Protein AF-A0A932FNZ2-F1 (afdb_monomer_lite)

Sequence (195 aa):
MSLVGLFKAFDAVMALREGAKRFSALSTPPEQTLQTDPAAVQEPAGQLETRLTNVVIAALKEAFDRDHARLELERAQLDEERRRAEATLGLELRRQAADRELARLRLLAGVSMAGWIFSVVMFAAGLASGSTPARAALAAGWMLLLGALGAAFTAQRRVGASMPDSARDLDTGPAGMALWLLITGLAATAVSLLL

Structure (mmCIF, N/CA/C/O backbone):
data_AF-A0A932FNZ2-F1
#
_entry.id   AF-A0A932FNZ2-F1
#
loop_
_atom_site.group_PDB
_atom_site.id
_atom_site.type_symbol
_atom_site.label_atom_id
_atom_site.label_alt_id
_atom_site.label_comp_id
_atom_site.label_asym_id
_atom_site.label_entity_id
_atom_site.label_seq_id
_atom_site.pdbx_PDB_ins_code
_atom_site.Cartn_x
_atom_site.Cartn_y
_atom_site.Cartn_z
_atom_site.occupancy
_atom_site.B_iso_or_equiv
_atom_site.auth_seq_id
_atom_site.auth_comp_id
_atom_site.auth_asym_id
_atom_site.auth_atom_id
_atom_site.pdbx_PDB_model_num
ATOM 1 N N . MET A 1 1 ? -2.828 -2.023 38.273 1.00 47.00 1 MET A N 1
ATOM 2 C CA . MET A 1 1 ? -3.854 -1.964 39.342 1.00 47.00 1 MET A CA 1
ATOM 3 C C . MET A 1 1 ? -3.122 -1.909 40.675 1.00 47.00 1 MET A C 1
ATOM 5 O O . MET A 1 1 ? -2.255 -2.746 40.888 1.00 47.00 1 MET A O 1
ATOM 9 N N . SER A 1 2 ? -3.324 -0.869 41.493 1.00 52.56 2 SER A N 1
ATOM 10 C CA . SER A 1 2 ? -2.454 -0.617 42.652 1.00 52.56 2 SER A CA 1
ATOM 11 C C . SER A 1 2 ? -2.801 -1.531 43.835 1.00 52.56 2 SER A C 1
ATOM 13 O O . SER A 1 2 ? -3.959 -1.647 44.230 1.00 52.56 2 SER A O 1
ATOM 15 N N . LEU A 1 3 ? -1.778 -2.156 44.428 1.00 61.66 3 LEU A N 1
ATOM 16 C CA . LEU A 1 3 ? -1.862 -2.981 45.648 1.00 61.66 3 LEU A CA 1
ATOM 17 C C . LEU A 1 3 ? -2.535 -2.247 46.822 1.00 61.66 3 LEU A C 1
ATOM 19 O O . LEU A 1 3 ? -3.178 -2.859 47.668 1.00 61.66 3 LEU A O 1
ATOM 23 N N . VAL A 1 4 ? -2.448 -0.918 46.824 1.00 68.75 4 VAL A N 1
ATOM 24 C CA . VAL A 1 4 ? -3.076 -0.031 47.810 1.00 68.75 4 VAL A CA 1
ATOM 25 C C . VAL A 1 4 ? -4.610 -0.078 47.735 1.00 68.75 4 VAL A C 1
ATOM 27 O O . VAL A 1 4 ? -5.275 0.005 48.766 1.00 68.75 4 VAL A O 1
ATOM 30 N N . GLY A 1 5 ? -5.189 -0.248 46.540 1.00 64.12 5 GLY A N 1
ATOM 31 C CA . GLY A 1 5 ? -6.640 -0.405 46.374 1.00 64.12 5 GLY A CA 1
ATOM 32 C C . GLY A 1 5 ? -7.156 -1.744 46.906 1.00 64.12 5 GLY A C 1
ATOM 33 O O . GLY A 1 5 ? -8.235 -1.802 47.489 1.00 64.12 5 GLY A O 1
ATOM 34 N N . LEU A 1 6 ? -6.348 -2.800 46.774 1.00 70.75 6 LEU A N 1
ATOM 35 C CA . LEU A 1 6 ? -6.676 -4.138 47.269 1.00 70.75 6 LEU A CA 1
ATOM 36 C C . LEU A 1 6 ? -6.674 -4.190 48.808 1.00 70.75 6 LEU A C 1
ATOM 38 O O . LEU A 1 6 ? -7.574 -4.776 49.403 1.00 70.75 6 LEU A O 1
ATOM 42 N N . PHE A 1 7 ? -5.715 -3.516 49.452 1.00 76.12 7 PHE A N 1
ATOM 43 C CA . PHE A 1 7 ? -5.644 -3.422 50.916 1.00 76.12 7 PHE A CA 1
ATOM 44 C C . PHE A 1 7 ? -6.828 -2.660 51.520 1.00 76.12 7 PHE A C 1
ATOM 46 O O . PHE A 1 7 ? -7.412 -3.114 52.498 1.00 76.12 7 PHE A O 1
ATOM 53 N N . LYS A 1 8 ? -7.252 -1.550 50.903 1.00 71.00 8 LYS A N 1
ATOM 54 C CA . LYS A 1 8 ? -8.434 -0.803 51.366 1.00 71.00 8 LYS A CA 1
ATOM 55 C C . LYS A 1 8 ? -9.731 -1.597 51.223 1.00 71.00 8 LYS A C 1
ATOM 57 O O . LYS A 1 8 ? -10.600 -1.501 52.086 1.00 71.00 8 LYS A O 1
ATOM 62 N N . ALA A 1 9 ? -9.858 -2.385 50.155 1.00 71.56 9 ALA A N 1
ATOM 63 C CA . ALA A 1 9 ? -10.992 -3.287 49.988 1.00 71.56 9 ALA A CA 1
ATOM 64 C C . ALA A 1 9 ? -10.991 -4.391 51.061 1.00 71.56 9 ALA A C 1
ATOM 66 O O . ALA A 1 9 ? -12.040 -4.704 51.618 1.00 71.56 9 ALA A O 1
ATOM 67 N N . PHE A 1 10 ? -9.817 -4.930 51.406 1.00 76.62 10 PHE A N 1
ATOM 68 C CA . PHE A 1 10 ? -9.675 -5.943 52.452 1.00 76.62 10 PHE A CA 1
ATOM 69 C C . PHE A 1 10 ? -10.013 -5.404 53.853 1.00 76.62 10 PHE A C 1
ATOM 71 O O . PHE A 1 10 ? -10.764 -6.049 54.586 1.00 76.62 10 PHE A O 1
ATOM 78 N N . ASP A 1 11 ? -9.548 -4.199 54.198 1.00 76.88 11 ASP A N 1
ATOM 79 C CA . ASP A 1 11 ? -9.879 -3.553 55.477 1.00 76.88 11 ASP A CA 1
ATOM 80 C C . ASP A 1 11 ? -11.376 -3.246 55.601 1.00 76.88 11 ASP A C 1
ATOM 82 O O . ASP A 1 11 ? -11.969 -3.470 56.657 1.00 76.88 11 ASP A O 1
ATOM 86 N N . ALA A 1 12 ? -12.025 -2.804 54.518 1.00 75.62 12 ALA A N 1
ATOM 87 C CA . ALA A 1 12 ? -13.468 -2.565 54.510 1.00 75.62 12 ALA A CA 1
ATOM 88 C C . ALA A 1 12 ? -14.268 -3.860 54.752 1.00 75.62 12 ALA A C 1
ATOM 90 O O . ALA A 1 12 ? -15.252 -3.861 55.496 1.00 75.62 12 ALA A O 1
ATOM 91 N N . VAL A 1 13 ? -13.815 -4.978 54.178 1.00 73.56 13 VAL A N 1
ATOM 92 C CA . VAL A 1 13 ? -14.427 -6.301 54.376 1.00 73.56 13 VAL A CA 1
ATOM 93 C C . VAL A 1 13 ? -14.203 -6.813 55.805 1.00 73.56 13 VAL A C 1
ATOM 95 O O . VAL A 1 13 ? -15.119 -7.377 56.410 1.00 73.56 13 VAL A O 1
ATOM 98 N N . MET A 1 14 ? -13.023 -6.586 56.387 1.00 80.44 14 MET A N 1
ATOM 99 C CA . MET A 1 14 ? -12.728 -7.002 57.764 1.00 80.44 14 MET A CA 1
ATOM 100 C C . MET A 1 14 ? -13.469 -6.157 58.808 1.00 80.44 14 MET A C 1
ATOM 102 O O . MET A 1 14 ? -14.003 -6.723 59.764 1.00 80.44 14 MET A O 1
ATOM 106 N N . ALA A 1 15 ? -13.612 -4.848 58.587 1.00 74.81 15 ALA A N 1
ATOM 107 C CA . ALA A 1 15 ? -14.414 -3.972 59.443 1.00 74.81 15 ALA A CA 1
ATOM 108 C C . ALA A 1 15 ? -15.905 -4.361 59.432 1.00 74.81 15 ALA A C 1
ATOM 110 O O . ALA A 1 15 ? -16.560 -4.377 60.477 1.00 74.81 15 ALA A O 1
ATOM 111 N N . LEU A 1 16 ? -16.432 -4.760 58.268 1.00 71.00 16 LEU A N 1
ATOM 112 C CA . LEU A 1 16 ? -17.802 -5.260 58.137 1.00 71.00 16 LEU A CA 1
ATOM 113 C C . LEU A 1 16 ? -17.996 -6.589 58.890 1.00 71.00 16 LEU A C 1
ATOM 115 O O . LEU A 1 16 ? -19.003 -6.784 59.575 1.00 71.00 16 LEU A O 1
ATOM 119 N N . ARG A 1 17 ? -17.001 -7.484 58.830 1.00 78.62 17 ARG A N 1
ATOM 120 C CA . ARG A 1 17 ? -16.997 -8.764 59.557 1.00 78.62 17 ARG A CA 1
ATOM 121 C C . ARG A 1 17 ? -16.934 -8.579 61.075 1.00 78.62 17 ARG A C 1
ATOM 123 O O . ARG A 1 17 ? -17.599 -9.315 61.806 1.00 78.62 17 ARG A O 1
ATOM 130 N N . GLU A 1 18 ? -16.151 -7.621 61.566 1.00 71.12 18 GLU A N 1
ATOM 131 C CA . GLU A 1 18 ? -16.098 -7.299 62.997 1.00 71.12 18 GLU A CA 1
ATOM 132 C C . GLU A 1 18 ? -17.384 -6.633 63.493 1.00 71.12 18 GLU A C 1
ATOM 134 O O . GLU A 1 18 ? -17.856 -6.970 64.582 1.00 71.12 18 GLU A O 1
ATOM 139 N N . GLY A 1 19 ? -18.005 -5.772 62.680 1.00 69.38 19 GLY A N 1
ATOM 140 C CA . GLY A 1 19 ? -19.330 -5.213 62.966 1.00 69.38 19 GLY A CA 1
ATOM 141 C C . GLY A 1 19 ? -20.404 -6.296 63.103 1.00 69.38 19 GLY A C 1
ATOM 142 O O . GLY A 1 19 ? -21.166 -6.293 64.071 1.00 69.38 19 GLY A O 1
ATOM 143 N N . ALA A 1 20 ? -20.397 -7.281 62.199 1.00 68.75 20 ALA A N 1
ATOM 144 C CA . ALA A 1 20 ? -21.319 -8.417 62.240 1.00 68.75 20 ALA A CA 1
ATOM 145 C C . ALA A 1 20 ? -21.125 -9.293 63.494 1.00 68.75 20 ALA A C 1
ATOM 147 O O . ALA A 1 20 ? -22.097 -9.685 64.141 1.00 68.75 20 ALA A O 1
ATOM 148 N N . LYS A 1 21 ? -19.872 -9.553 63.899 1.00 65.19 21 LYS A N 1
ATOM 149 C CA . LYS A 1 21 ? -19.577 -10.312 65.128 1.00 65.19 21 LYS A CA 1
ATOM 150 C C . LYS A 1 21 ? -19.989 -9.572 66.402 1.00 65.19 21 LYS A C 1
ATOM 152 O O . LYS A 1 21 ? -20.476 -10.207 67.334 1.00 65.19 21 LYS A O 1
ATOM 157 N N . ARG A 1 22 ? -19.824 -8.245 66.456 1.00 59.22 22 ARG A N 1
ATOM 158 C CA . ARG A 1 22 ? -20.246 -7.432 67.615 1.00 59.22 22 ARG A CA 1
ATOM 159 C C . ARG A 1 22 ? -21.764 -7.403 67.782 1.00 59.22 22 ARG A C 1
ATOM 161 O O . ARG A 1 22 ? -22.244 -7.424 68.910 1.00 59.22 22 ARG A O 1
ATOM 168 N N . PHE A 1 23 ? -22.508 -7.424 66.678 1.00 56.56 23 PHE A N 1
ATOM 169 C CA . PHE A 1 23 ? -23.969 -7.518 66.707 1.00 56.56 23 PHE A CA 1
ATOM 170 C C . PHE A 1 23 ? -24.458 -8.873 67.244 1.00 56.56 23 PHE A C 1
ATOM 172 O O . PHE A 1 23 ? -25.380 -8.925 68.055 1.00 56.56 23 PHE A O 1
ATOM 179 N N . SER A 1 24 ? -23.783 -9.962 66.866 1.00 58.78 24 SER A N 1
ATOM 180 C CA . SER A 1 24 ? -24.047 -11.300 67.412 1.00 58.78 24 SER A CA 1
ATOM 181 C C . SER A 1 24 ? -23.720 -11.394 68.912 1.00 58.78 24 SER A C 1
ATOM 183 O O . SER A 1 24 ? -24.483 -11.986 69.669 1.00 58.78 24 SER A O 1
ATOM 185 N N . ALA A 1 25 ? -22.651 -10.737 69.375 1.00 51.75 25 ALA A N 1
ATOM 186 C CA . ALA A 1 25 ? -22.276 -10.726 70.793 1.00 51.75 25 ALA A CA 1
ATOM 187 C C . ALA A 1 25 ? -23.277 -9.964 71.689 1.00 51.75 25 ALA A C 1
ATOM 189 O O . ALA A 1 25 ? -23.489 -10.352 72.836 1.00 51.75 25 ALA A O 1
ATOM 190 N N . LEU A 1 26 ? -23.942 -8.930 71.158 1.00 51.47 26 LEU A N 1
ATOM 191 C CA . LEU A 1 26 ? -24.995 -8.171 71.852 1.00 51.47 26 LEU A CA 1
ATOM 192 C C . LEU A 1 26 ? -26.312 -8.948 72.034 1.00 51.47 26 LEU A C 1
ATOM 194 O O . LEU A 1 26 ? -27.202 -8.472 72.732 1.00 51.47 26 LEU A O 1
ATOM 198 N N . SER A 1 27 ? -26.439 -10.135 71.432 1.00 51.97 27 SER A N 1
ATOM 199 C CA . SER A 1 27 ? -27.638 -10.982 71.515 1.00 51.97 27 SER A CA 1
ATOM 200 C C . SER A 1 27 ? -27.591 -11.999 72.668 1.00 51.97 27 SER A C 1
ATOM 202 O O . SER A 1 27 ? -28.497 -12.817 72.800 1.00 51.97 27 SER A O 1
ATOM 204 N N . THR A 1 28 ? -26.560 -11.951 73.521 1.00 50.03 28 THR A N 1
ATOM 205 C CA . THR A 1 28 ? -26.488 -12.764 74.748 1.00 50.03 28 THR A CA 1
ATOM 206 C C . THR A 1 28 ? -27.098 -11.961 75.907 1.00 50.03 28 THR A C 1
ATOM 208 O O . THR A 1 28 ? -26.541 -10.915 76.247 1.00 50.03 28 THR A O 1
ATOM 211 N N . PRO A 1 29 ? -28.230 -12.374 76.513 1.00 51.03 29 PRO A N 1
ATOM 212 C CA . PRO A 1 29 ? -28.845 -11.618 77.602 1.00 51.03 29 PRO A CA 1
ATOM 213 C C . PRO A 1 29 ? -27.977 -11.691 78.872 1.00 51.03 29 PRO A C 1
ATOM 215 O O . PRO A 1 29 ? -27.402 -12.748 79.140 1.00 51.03 29 PRO A O 1
ATOM 218 N N . PRO A 1 30 ? -27.898 -10.629 79.695 1.00 45.22 30 PRO A N 1
ATOM 219 C CA . PRO A 1 30 ? -27.396 -10.763 81.055 1.00 45.22 30 PRO A CA 1
ATOM 220 C C . PRO A 1 30 ? -28.397 -11.595 81.868 1.00 45.22 30 PRO A C 1
ATOM 222 O O . PRO A 1 30 ? -29.589 -11.290 81.879 1.00 45.22 30 PRO A O 1
ATOM 225 N N . GLU A 1 31 ? -27.923 -12.642 82.547 1.00 44.34 31 GLU A N 1
ATOM 226 C CA . GLU A 1 31 ? -28.711 -13.364 83.549 1.00 44.34 31 GLU A CA 1
ATOM 227 C C . GLU A 1 31 ? -29.207 -12.376 84.617 1.00 44.34 31 GLU A C 1
ATOM 229 O O . GLU A 1 31 ? -28.456 -11.928 85.483 1.00 44.34 31 GLU A O 1
ATOM 234 N N . GLN A 1 32 ? -30.494 -12.043 84.560 1.00 41.06 32 GLN A N 1
ATOM 235 C CA . GLN A 1 32 ? -31.250 -11.586 85.715 1.00 41.06 32 GLN A CA 1
ATOM 236 C C . GLN A 1 32 ? -32.218 -12.702 86.089 1.00 41.06 32 GLN A C 1
ATOM 238 O O . GLN A 1 32 ? -33.133 -13.053 85.349 1.00 41.06 32 GLN A O 1
ATOM 243 N N . THR A 1 33 ? -31.959 -13.276 87.256 1.00 46.69 33 THR A N 1
ATOM 244 C CA . THR A 1 33 ? -32.811 -14.207 87.988 1.00 46.69 33 THR A CA 1
ATOM 245 C C . THR A 1 33 ? -34.261 -13.723 88.040 1.00 46.69 33 THR A C 1
ATOM 247 O O . THR A 1 33 ? -34.537 -12.764 88.754 1.00 46.69 33 THR A O 1
ATOM 250 N N . LEU A 1 34 ? -35.187 -14.415 87.371 1.00 37.91 34 LEU A N 1
ATOM 251 C CA . LEU A 1 34 ? -36.543 -14.651 87.879 1.00 37.91 34 LEU A CA 1
ATOM 252 C C . LEU A 1 34 ? -37.213 -15.793 87.095 1.00 37.91 34 LEU A C 1
ATOM 254 O O . LEU A 1 34 ? -37.284 -15.781 85.871 1.00 37.91 34 LEU A O 1
ATOM 258 N N . GLN A 1 35 ? -37.672 -16.800 87.838 1.00 50.94 35 GLN A N 1
ATOM 259 C CA . GLN A 1 35 ? -38.432 -17.961 87.373 1.00 50.94 35 GLN A CA 1
ATOM 260 C C . GLN A 1 35 ? -39.662 -17.558 86.551 1.00 50.94 35 GLN A C 1
ATOM 262 O O . GLN A 1 35 ? -40.557 -16.920 87.102 1.00 50.94 35 GLN A O 1
ATOM 267 N N . THR A 1 36 ? -39.779 -18.023 85.300 1.00 38.38 36 THR A N 1
ATOM 268 C CA . THR A 1 36 ? -41.051 -18.508 84.720 1.00 38.38 36 THR A CA 1
ATOM 269 C C . THR A 1 36 ? -40.822 -19.308 83.422 1.00 38.38 36 THR A C 1
ATOM 271 O O . THR A 1 36 ? -40.197 -18.820 82.492 1.00 38.38 36 THR A O 1
ATOM 274 N N . ASP A 1 37 ? -41.331 -20.544 83.425 1.00 37.88 37 ASP A N 1
ATOM 275 C CA . ASP A 1 37 ? -41.767 -21.436 82.327 1.00 37.88 37 ASP A CA 1
ATOM 276 C C . ASP A 1 37 ? -40.907 -21.664 81.043 1.00 37.88 37 ASP A C 1
ATOM 278 O O . ASP A 1 37 ? -40.748 -20.759 80.221 1.00 37.88 37 ASP A O 1
ATOM 282 N N . PRO A 1 38 ? -40.426 -22.902 80.762 1.00 42.31 38 PRO A N 1
ATOM 283 C CA . PRO A 1 38 ? -39.576 -23.210 79.611 1.00 42.31 38 PRO A CA 1
ATOM 284 C C . PRO A 1 38 ? -40.365 -23.835 78.444 1.00 42.31 38 PRO A C 1
ATOM 286 O O . PRO A 1 38 ? -40.179 -25.010 78.133 1.00 42.31 38 PRO A O 1
ATOM 289 N N . ALA A 1 39 ? -41.246 -23.082 77.774 1.00 41.91 39 ALA A N 1
ATOM 290 C CA . ALA A 1 39 ? -41.943 -23.630 76.595 1.00 41.91 39 ALA A CA 1
ATOM 291 C C . ALA A 1 39 ? -42.231 -22.669 75.426 1.00 41.91 39 ALA A C 1
ATOM 293 O O . ALA A 1 39 ? -42.719 -23.131 74.402 1.00 41.91 39 ALA A O 1
ATOM 294 N N . ALA A 1 40 ? -41.916 -21.369 75.503 1.00 46.97 40 ALA A N 1
ATOM 295 C CA . ALA A 1 40 ? -42.402 -20.417 74.485 1.00 46.97 40 ALA A CA 1
ATOM 296 C C . ALA A 1 40 ? -41.354 -19.490 73.834 1.00 46.97 40 ALA A C 1
ATOM 298 O O . ALA A 1 40 ? -41.726 -18.631 73.041 1.00 46.97 40 ALA A O 1
ATOM 299 N N . VAL A 1 41 ? -40.054 -19.620 74.125 1.00 48.78 41 VAL A N 1
ATOM 300 C CA . VAL A 1 41 ? -39.080 -18.548 73.793 1.00 48.78 41 VAL A CA 1
ATOM 301 C C . VAL A 1 41 ? -38.139 -18.872 72.617 1.00 48.78 41 VAL A C 1
ATOM 303 O O . VAL A 1 41 ? -37.357 -18.021 72.208 1.00 48.78 41 VAL A O 1
ATOM 306 N N . GLN A 1 42 ? -38.216 -20.055 71.997 1.00 49.16 42 GLN A N 1
ATOM 307 C CA . GLN A 1 42 ? -37.275 -20.425 70.919 1.00 49.16 42 GLN A CA 1
ATOM 308 C C . GLN A 1 42 ? -37.701 -20.030 69.490 1.00 49.16 42 GLN A C 1
ATOM 310 O O . GLN A 1 42 ? -36.861 -20.037 68.595 1.00 49.16 42 GLN A O 1
ATOM 315 N N . GLU A 1 43 ? -38.951 -19.625 69.247 1.00 52.59 43 GLU A N 1
ATOM 316 C CA . GLU A 1 43 ? -39.427 -19.315 67.884 1.00 52.59 43 GLU A CA 1
ATOM 317 C C . GLU A 1 43 ? -39.154 -17.897 67.319 1.00 52.59 43 GLU A C 1
ATOM 319 O O . GLU A 1 43 ? -39.017 -17.782 66.097 1.00 52.59 43 GLU A O 1
ATOM 324 N N . PRO A 1 44 ? -39.021 -16.798 68.095 1.00 55.88 44 PRO A N 1
ATOM 325 C CA . PRO A 1 44 ? -38.928 -15.463 67.491 1.00 55.88 44 PRO A CA 1
ATOM 326 C C . PRO A 1 44 ? -37.544 -15.147 66.894 1.00 55.88 44 PRO A C 1
ATOM 328 O O . PRO A 1 44 ? -37.454 -14.372 65.942 1.00 55.88 44 PRO A O 1
ATOM 331 N N . ALA A 1 45 ? -36.467 -15.760 67.402 1.00 57.75 45 ALA A N 1
ATOM 332 C CA . ALA A 1 45 ? -35.097 -15.477 66.959 1.00 57.75 45 ALA A CA 1
ATOM 333 C C . ALA A 1 45 ? -34.786 -16.068 65.569 1.00 57.75 45 ALA A C 1
ATOM 335 O O . ALA A 1 45 ? -34.321 -15.348 64.685 1.00 57.75 45 ALA A O 1
ATOM 336 N N . GLY A 1 46 ? -35.140 -17.337 65.326 1.00 61.31 46 GLY A N 1
ATOM 337 C CA . GLY A 1 46 ? -34.924 -17.985 64.024 1.00 61.31 46 GLY A CA 1
ATOM 338 C C . GLY A 1 46 ? -35.790 -17.395 62.904 1.00 61.31 46 GLY A C 1
ATOM 339 O O . GLY A 1 46 ? -35.376 -17.331 61.743 1.00 61.31 46 GLY A O 1
ATOM 340 N N . GLN A 1 47 ? -36.980 -16.884 63.237 1.00 68.19 47 GLN A N 1
ATOM 341 C CA . GLN A 1 47 ? -37.861 -16.231 62.267 1.00 68.19 47 GLN A CA 1
ATOM 342 C C . GLN A 1 47 ? -37.347 -14.838 61.861 1.00 68.19 47 GLN A C 1
ATOM 344 O O . GLN A 1 47 ? -37.472 -14.451 60.695 1.00 68.19 47 GLN A O 1
ATOM 349 N N . LEU A 1 48 ? -36.737 -14.100 62.795 1.00 67.94 48 LEU A N 1
ATOM 350 C CA . LEU A 1 48 ? -36.067 -12.824 62.524 1.00 67.94 48 LEU A CA 1
ATOM 351 C C . LEU A 1 48 ? -34.802 -13.015 61.683 1.00 67.94 48 LEU A C 1
ATOM 353 O O . LEU A 1 48 ? -34.624 -12.285 60.707 1.00 67.94 48 LEU A O 1
ATOM 357 N N . GLU A 1 49 ? -33.980 -14.022 61.990 1.00 72.88 49 GLU A N 1
ATOM 358 C CA . GLU A 1 49 ? -32.820 -14.386 61.165 1.00 72.88 49 GLU A CA 1
ATOM 359 C C . GLU A 1 49 ? -33.239 -14.747 59.740 1.00 72.88 49 GLU A C 1
ATOM 361 O O . GLU A 1 49 ? -32.701 -14.191 58.790 1.00 72.88 49 GLU A O 1
ATOM 366 N N . THR A 1 50 ? -34.277 -15.567 59.567 1.00 75.75 50 THR A N 1
ATOM 367 C CA . THR A 1 50 ? -34.765 -15.952 58.231 1.00 75.75 50 THR A CA 1
ATOM 368 C C . THR A 1 50 ? -35.261 -14.743 57.424 1.00 75.75 50 THR A C 1
ATOM 370 O O . THR A 1 50 ? -35.016 -14.639 56.219 1.00 75.75 50 THR A O 1
ATOM 373 N N . ARG A 1 51 ? -35.935 -13.782 58.074 1.00 71.19 51 ARG A N 1
ATOM 374 C CA . ARG A 1 51 ? -36.386 -12.538 57.425 1.00 71.19 51 ARG A CA 1
ATOM 375 C C . ARG A 1 51 ? -35.217 -11.618 57.077 1.00 71.19 51 ARG A C 1
ATOM 377 O O . ARG A 1 51 ? -35.205 -11.069 55.977 1.00 71.19 51 ARG A O 1
ATOM 384 N N . LEU A 1 52 ? -34.230 -11.484 57.962 1.00 77.44 52 LEU A N 1
ATOM 385 C CA . LEU A 1 52 ? -33.009 -10.717 57.701 1.00 77.44 52 LEU A CA 1
ATOM 386 C C . LEU A 1 52 ? -32.195 -11.332 56.564 1.00 77.44 52 LEU A C 1
ATOM 388 O O . LEU A 1 52 ? -31.778 -10.610 55.663 1.00 77.44 52 LEU A O 1
ATOM 392 N N . THR A 1 53 ? -32.034 -12.653 56.540 1.00 84.06 53 THR A N 1
ATOM 393 C CA . THR A 1 53 ? -31.361 -13.364 55.450 1.00 84.06 53 THR A CA 1
ATOM 394 C C . THR A 1 53 ? -32.082 -13.147 54.123 1.00 84.06 53 THR A C 1
ATOM 396 O O . THR A 1 53 ? -31.430 -12.833 53.133 1.00 84.06 53 THR A O 1
ATOM 399 N N . ASN A 1 54 ? -33.416 -13.205 54.092 1.00 80.88 54 ASN A N 1
ATOM 400 C CA . ASN A 1 54 ? -34.178 -12.928 52.870 1.00 80.88 54 ASN A CA 1
ATOM 401 C C . ASN A 1 54 ? -34.046 -11.475 52.396 1.00 80.88 54 ASN A C 1
ATOM 403 O O . ASN A 1 54 ? -33.916 -11.245 51.196 1.00 80.88 54 ASN A O 1
ATOM 407 N N . VAL A 1 55 ? -34.032 -10.498 53.307 1.00 83.38 55 VAL A N 1
ATOM 408 C CA . VAL A 1 55 ? -33.812 -9.084 52.952 1.00 83.38 55 VAL A CA 1
ATOM 409 C C . VAL A 1 55 ? -32.387 -8.858 52.455 1.00 83.38 55 VAL A C 1
ATOM 411 O O . VAL A 1 55 ? -32.200 -8.161 51.464 1.00 83.38 55 VAL A O 1
ATOM 414 N N . VAL A 1 56 ? -31.386 -9.472 53.088 1.00 86.06 56 VAL A N 1
ATOM 415 C CA . VAL A 1 56 ? -29.988 -9.388 52.645 1.00 86.06 56 VAL A CA 1
ATOM 416 C C . VAL A 1 56 ? -29.821 -10.032 51.272 1.00 86.06 56 VAL A C 1
ATOM 418 O O . VAL A 1 56 ? -29.194 -9.431 50.409 1.00 86.06 56 VAL A O 1
ATOM 421 N N . ILE A 1 57 ? -30.415 -11.202 51.028 1.00 85.69 57 ILE A N 1
ATOM 422 C CA . ILE A 1 57 ? -30.386 -11.860 49.714 1.00 85.69 57 ILE A CA 1
ATOM 423 C C . ILE A 1 57 ? -31.101 -11.003 48.667 1.00 85.69 57 ILE A C 1
ATOM 425 O O . ILE A 1 57 ? -30.579 -10.839 47.568 1.00 85.69 57 ILE A O 1
ATOM 429 N N . ALA A 1 58 ? -32.256 -10.421 48.999 1.00 87.81 58 ALA A N 1
ATOM 430 C CA . ALA A 1 58 ? -32.977 -9.528 48.097 1.00 87.81 58 ALA A CA 1
ATOM 431 C C . ALA A 1 58 ? -32.162 -8.264 47.774 1.00 87.81 58 ALA A C 1
ATOM 433 O O . ALA A 1 58 ? -32.053 -7.890 46.612 1.00 87.81 58 ALA A O 1
ATOM 434 N N . ALA A 1 59 ? -31.531 -7.649 48.776 1.00 85.44 59 ALA A N 1
ATOM 435 C CA . ALA A 1 59 ? -30.690 -6.469 48.599 1.00 85.44 59 ALA A CA 1
ATOM 436 C C . ALA A 1 59 ? -29.400 -6.779 47.824 1.00 85.44 59 ALA A C 1
ATOM 438 O O . ALA A 1 59 ? -28.965 -5.973 47.005 1.00 85.44 59 ALA A O 1
ATOM 439 N N . LEU A 1 60 ? -28.795 -7.948 48.049 1.00 86.69 60 LEU A N 1
ATOM 440 C CA . LEU A 1 60 ? -27.611 -8.393 47.319 1.00 86.69 60 LEU A CA 1
ATOM 441 C C . LEU A 1 60 ? -27.958 -8.696 45.861 1.00 86.69 60 LEU A C 1
ATOM 443 O O . LEU A 1 60 ? -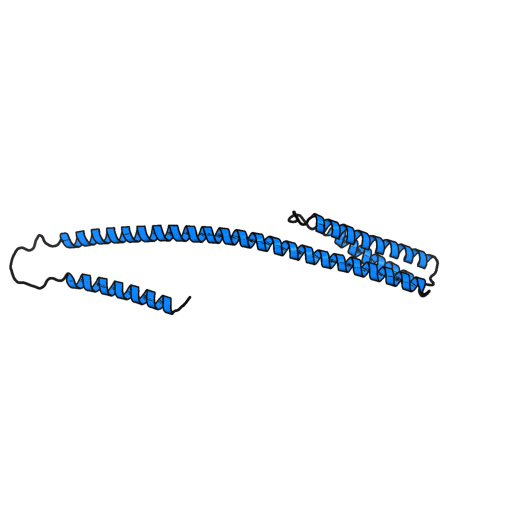27.210 -8.317 44.968 1.00 86.69 60 LEU A O 1
ATOM 447 N N . LYS A 1 61 ? -29.104 -9.341 45.623 1.00 89.12 61 LYS A N 1
ATOM 448 C CA . LYS A 1 61 ? -29.613 -9.604 44.279 1.00 89.12 61 LYS A CA 1
ATOM 449 C C . LYS A 1 61 ? -29.879 -8.300 43.532 1.00 89.12 61 LYS A C 1
ATOM 451 O O . LYS A 1 61 ? -29.382 -8.146 42.429 1.00 89.12 61 LYS A O 1
ATOM 456 N N . GLU A 1 62 ? -30.553 -7.343 44.162 1.00 88.94 62 GLU A N 1
ATOM 457 C CA . GLU A 1 62 ? -30.798 -6.019 43.576 1.00 88.94 62 GLU A CA 1
ATOM 458 C C . GLU A 1 62 ? -29.486 -5.275 43.271 1.00 88.94 62 GLU A C 1
ATOM 460 O O . GLU A 1 62 ? -29.331 -4.662 42.214 1.00 88.94 62 GLU A O 1
ATOM 465 N N . ALA A 1 63 ? -28.503 -5.356 44.173 1.00 85.00 63 ALA A N 1
ATOM 466 C CA . ALA A 1 63 ? -27.189 -4.761 43.955 1.00 85.00 63 ALA A CA 1
ATOM 467 C C . ALA A 1 63 ? -26.432 -5.436 42.797 1.00 85.00 63 ALA A C 1
ATOM 469 O O . ALA A 1 63 ? -25.854 -4.730 41.974 1.00 85.00 63 ALA A O 1
ATOM 470 N N . PHE A 1 64 ? -26.464 -6.771 42.700 1.00 87.56 64 PHE A N 1
ATOM 471 C CA . PHE A 1 64 ? -25.862 -7.516 41.591 1.00 87.56 64 PHE A CA 1
ATOM 472 C C . PHE A 1 64 ? -26.573 -7.259 40.266 1.00 87.56 64 PHE A C 1
ATOM 474 O O . PHE A 1 64 ? -25.889 -7.052 39.273 1.00 87.56 64 PHE A O 1
ATOM 481 N N . ASP A 1 65 ? -27.905 -7.223 40.241 1.00 89.38 65 ASP A N 1
ATOM 482 C CA . ASP A 1 65 ? -28.688 -6.945 39.031 1.00 89.38 65 ASP A CA 1
ATOM 483 C C . ASP A 1 65 ? -28.362 -5.540 38.497 1.00 89.38 65 ASP A C 1
ATOM 485 O O . ASP A 1 65 ? -28.122 -5.351 37.300 1.00 89.38 65 ASP A O 1
ATOM 489 N N . ARG A 1 66 ? -28.233 -4.554 39.393 1.00 89.88 66 ARG A N 1
ATOM 490 C CA . ARG A 1 66 ? -27.791 -3.197 39.043 1.00 89.88 66 ARG A CA 1
ATOM 491 C C . ARG A 1 66 ? -26.354 -3.158 38.518 1.00 89.88 66 ARG A C 1
ATOM 493 O O . ARG A 1 66 ? -26.070 -2.422 37.570 1.00 89.88 66 ARG A O 1
ATOM 500 N N . ASP A 1 67 ? -25.449 -3.917 39.126 1.00 89.94 67 ASP A N 1
ATOM 501 C CA . ASP A 1 67 ? -24.046 -3.979 38.701 1.00 89.94 67 ASP A CA 1
ATOM 502 C C . ASP A 1 67 ? -23.895 -4.737 37.371 1.00 89.94 67 ASP A C 1
ATOM 504 O O . ASP A 1 67 ? -23.077 -4.375 36.523 1.00 89.94 67 ASP A O 1
ATOM 508 N N . HIS A 1 68 ? -24.753 -5.730 37.127 1.00 89.75 68 HIS A N 1
ATOM 509 C CA . HIS A 1 68 ? -24.819 -6.449 35.862 1.00 89.75 68 HIS A CA 1
ATOM 510 C C . HIS A 1 68 ? -25.311 -5.541 34.734 1.00 89.75 68 HIS A C 1
ATOM 512 O O . HIS A 1 68 ? -24.655 -5.456 33.696 1.00 89.75 68 HIS A O 1
ATOM 518 N N . ALA A 1 69 ? -26.374 -4.767 34.979 1.00 89.25 69 ALA A N 1
ATOM 519 C CA . ALA A 1 69 ? -26.857 -3.758 34.038 1.00 89.25 69 ALA A CA 1
ATOM 520 C C . ALA A 1 69 ? -25.778 -2.710 33.710 1.00 89.25 69 ALA A C 1
ATOM 522 O O . ALA A 1 69 ? -25.644 -2.278 32.564 1.00 89.25 69 ALA A O 1
ATOM 523 N N . ARG A 1 70 ? -24.957 -2.322 34.693 1.00 91.88 70 ARG A N 1
ATOM 524 C CA . ARG A 1 70 ? -23.828 -1.413 34.464 1.00 91.88 70 ARG A CA 1
ATOM 525 C C . ARG A 1 70 ? -22.738 -2.048 33.597 1.00 91.88 70 ARG A C 1
ATOM 527 O O . ARG A 1 70 ? -22.269 -1.409 32.658 1.00 91.88 70 ARG A O 1
ATOM 534 N N . LEU A 1 71 ? -22.353 -3.290 33.880 1.00 92.81 71 LEU A N 1
ATOM 535 C CA . LEU A 1 71 ? -21.351 -4.017 33.095 1.00 92.81 71 LEU A CA 1
ATOM 536 C C . LEU A 1 71 ? -21.785 -4.231 31.643 1.00 92.81 71 LEU A C 1
ATOM 538 O O . LEU A 1 71 ? -20.950 -4.184 30.743 1.00 92.81 71 LEU A O 1
ATOM 542 N N . GLU A 1 72 ? -23.072 -4.464 31.395 1.00 91.69 72 GLU A N 1
ATOM 543 C CA . GLU A 1 72 ? -23.599 -4.587 30.033 1.00 91.69 72 GLU A CA 1
ATOM 544 C C . GLU A 1 72 ? -23.495 -3.273 29.255 1.00 91.69 72 GLU A C 1
ATOM 546 O O . GLU A 1 72 ? -23.095 -3.284 28.090 1.00 91.69 72 GLU A O 1
ATOM 551 N N . LEU A 1 73 ? -23.761 -2.138 29.907 1.00 91.00 73 LEU A N 1
ATOM 552 C CA . LEU A 1 73 ? -23.568 -0.818 29.302 1.00 91.00 73 LEU A CA 1
ATOM 553 C C . LEU A 1 73 ? -22.089 -0.534 29.010 1.00 91.00 73 LEU A C 1
ATOM 555 O O . LEU A 1 73 ? -21.768 -0.043 27.929 1.00 91.00 73 LEU A O 1
ATOM 559 N N . GLU A 1 74 ? -21.187 -0.879 29.930 1.00 91.75 74 GLU A N 1
ATOM 560 C CA . GLU A 1 74 ? -19.740 -0.726 29.726 1.00 91.75 74 GLU A CA 1
ATOM 561 C C . GLU A 1 74 ? -19.235 -1.617 28.577 1.00 91.75 74 GLU A C 1
ATOM 563 O O . GLU A 1 74 ? -18.453 -1.166 27.740 1.00 91.75 74 GLU A O 1
ATOM 568 N N . ARG A 1 75 ? -19.733 -2.856 28.464 1.00 94.75 75 ARG A N 1
ATOM 569 C CA . ARG A 1 75 ? -19.428 -3.743 27.327 1.00 94.75 75 ARG A CA 1
ATOM 570 C C . ARG A 1 75 ? -19.941 -3.174 26.008 1.00 94.75 75 ARG A C 1
ATOM 572 O O . ARG A 1 75 ? -19.183 -3.122 25.045 1.00 94.75 75 ARG A O 1
ATOM 579 N N . ALA A 1 76 ? -21.184 -2.694 25.974 1.00 93.12 76 ALA A N 1
ATOM 580 C CA . ALA A 1 76 ? -21.765 -2.110 24.768 1.00 93.12 76 ALA A CA 1
ATOM 581 C C . ALA A 1 76 ? -20.988 -0.871 24.290 1.00 93.12 76 ALA A C 1
ATOM 583 O O . ALA A 1 76 ? -20.793 -0.687 23.088 1.00 93.12 76 ALA A O 1
ATOM 584 N N . GLN A 1 77 ? -20.508 -0.044 25.224 1.00 92.50 77 GLN A N 1
ATOM 585 C CA . GLN A 1 77 ? -19.656 1.106 24.912 1.00 92.50 77 GLN A CA 1
ATOM 586 C C . GLN A 1 77 ? -18.291 0.673 24.371 1.00 92.50 77 GLN A C 1
ATOM 588 O O . GLN A 1 77 ? -17.862 1.178 23.334 1.00 92.50 77 GLN A O 1
ATOM 593 N N . LEU A 1 78 ? -17.642 -0.303 25.011 1.00 93.94 78 LEU A N 1
ATOM 594 C CA . LEU A 1 78 ? -16.362 -0.836 24.540 1.00 93.94 78 LEU A CA 1
ATOM 595 C C . LEU A 1 78 ? -16.470 -1.471 23.150 1.00 93.94 78 LEU A C 1
ATOM 597 O O . LEU A 1 78 ? -15.559 -1.314 22.341 1.00 93.94 78 LEU A O 1
ATOM 601 N N . ASP A 1 79 ? -17.568 -2.156 22.843 1.00 94.38 79 ASP A N 1
ATOM 602 C CA . ASP A 1 79 ? -17.780 -2.767 21.528 1.00 94.38 79 ASP A CA 1
ATOM 603 C C . ASP A 1 79 ? -18.011 -1.720 20.431 1.00 94.38 79 ASP A C 1
ATOM 605 O O . ASP A 1 79 ? -17.624 -1.913 19.276 1.00 94.38 79 ASP A O 1
ATOM 609 N N . GLU A 1 80 ? -18.630 -0.592 20.770 1.00 93.25 80 GLU A N 1
ATOM 610 C CA . GLU A 1 80 ? -18.787 0.538 19.855 1.00 93.25 80 GLU A CA 1
ATOM 611 C C . GLU A 1 80 ? -17.449 1.255 19.612 1.00 93.25 80 GLU A C 1
ATOM 613 O O . GLU A 1 80 ? -17.096 1.548 18.467 1.00 93.25 80 GLU A O 1
ATOM 618 N N . GLU A 1 81 ? -16.657 1.478 20.663 1.00 93.31 81 GLU A N 1
ATOM 619 C CA . GLU A 1 81 ? -15.308 2.041 20.541 1.00 93.31 81 GLU A CA 1
ATOM 620 C C . GLU A 1 81 ? -14.376 1.126 19.743 1.00 93.31 81 GLU A C 1
ATOM 622 O O . GLU A 1 81 ? -13.662 1.599 18.855 1.00 93.31 81 GLU A O 1
ATOM 627 N N . ARG A 1 82 ? -14.429 -0.189 19.990 1.00 93.56 82 ARG A N 1
ATOM 628 C CA . ARG A 1 82 ? -13.688 -1.190 19.211 1.00 93.56 82 ARG A CA 1
ATOM 629 C C . ARG A 1 82 ? -14.073 -1.152 17.744 1.00 93.56 82 ARG A C 1
ATOM 631 O O . ARG A 1 82 ? -13.183 -1.065 16.908 1.00 93.56 82 ARG A O 1
ATOM 638 N N . ARG A 1 83 ? -15.369 -1.128 17.417 1.00 91.62 83 ARG A N 1
ATOM 639 C CA . ARG A 1 83 ? -15.825 -1.044 16.019 1.00 91.62 83 ARG A CA 1
ATOM 640 C C . ARG A 1 83 ? -15.316 0.209 15.315 1.00 91.62 83 ARG A C 1
ATOM 642 O O . ARG A 1 83 ? -14.903 0.140 14.158 1.00 91.62 83 ARG A O 1
ATOM 649 N N . ARG A 1 84 ? -15.297 1.350 16.006 1.00 91.50 84 ARG A N 1
ATOM 650 C CA . ARG A 1 84 ? -14.741 2.596 15.456 1.00 91.50 84 ARG A CA 1
ATOM 651 C C . ARG A 1 84 ? -13.232 2.502 15.251 1.00 91.50 84 ARG A C 1
ATOM 653 O O . ARG A 1 84 ? -12.754 2.886 14.187 1.00 91.50 84 ARG A O 1
ATOM 660 N N . ALA A 1 85 ? -12.503 1.957 16.223 1.00 91.81 85 ALA A N 1
ATOM 661 C CA . ALA A 1 85 ? -11.059 1.762 16.124 1.00 91.81 85 ALA A CA 1
ATOM 662 C C . ALA A 1 85 ? -10.682 0.772 15.007 1.00 91.81 85 ALA A C 1
ATOM 664 O O . ALA A 1 85 ? -9.755 1.015 14.236 1.00 91.81 85 ALA A O 1
ATOM 665 N N . GLU A 1 86 ? -11.426 -0.322 14.863 1.00 92.00 86 GLU A N 1
ATOM 666 C CA . GLU A 1 86 ? -11.246 -1.293 13.781 1.00 92.00 86 GLU A CA 1
ATOM 667 C C . GLU A 1 86 ? -11.527 -0.666 12.412 1.00 92.00 86 GLU A C 1
ATOM 669 O O . GLU A 1 86 ? -10.777 -0.901 11.462 1.00 92.00 86 GLU A O 1
ATOM 674 N N . ALA A 1 87 ? -12.549 0.190 12.307 1.00 88.56 87 ALA A N 1
ATOM 675 C CA . ALA A 1 87 ? -12.843 0.911 11.073 1.00 88.56 87 ALA A CA 1
ATOM 676 C C . ALA A 1 87 ? -11.699 1.857 10.670 1.00 88.56 87 ALA A C 1
ATOM 678 O O . ALA A 1 87 ? -11.309 1.878 9.499 1.00 88.56 87 ALA A O 1
ATOM 679 N N . THR A 1 88 ? -11.115 2.601 11.615 1.00 89.06 88 THR A N 1
ATOM 680 C CA . THR A 1 88 ? -9.979 3.493 11.323 1.00 89.06 88 THR A CA 1
ATOM 681 C C . THR A 1 88 ? -8.718 2.711 10.967 1.00 89.06 88 THR A C 1
ATOM 683 O O . THR A 1 88 ? -8.066 3.024 9.970 1.00 89.06 88 THR A O 1
ATOM 686 N N . LEU A 1 89 ? -8.411 1.643 11.709 1.00 86.62 89 LEU A N 1
ATOM 687 C CA . LEU A 1 89 ? -7.262 0.777 11.428 1.00 86.62 89 LEU A CA 1
ATOM 688 C C . LEU A 1 89 ? -7.389 0.096 10.061 1.00 86.62 89 LEU A C 1
ATOM 690 O O . LEU A 1 89 ? -6.416 0.011 9.311 1.00 86.62 89 LEU A O 1
ATOM 694 N N . GLY A 1 90 ? -8.596 -0.336 9.693 1.00 85.19 90 GLY A N 1
ATOM 695 C CA . GLY A 1 90 ? -8.868 -0.900 8.375 1.00 85.19 90 GLY A CA 1
ATOM 696 C C . GLY A 1 90 ? -8.552 0.079 7.241 1.00 85.19 90 GLY A C 1
ATOM 697 O O . GLY A 1 90 ? -7.985 -0.322 6.223 1.00 85.19 90 GLY A O 1
ATOM 698 N N . LEU A 1 91 ? -8.859 1.367 7.416 1.00 84.06 91 LEU A N 1
ATOM 699 C CA . LEU A 1 91 ? -8.526 2.407 6.436 1.00 84.06 91 LEU A CA 1
ATOM 700 C C . LEU A 1 91 ? -7.014 2.647 6.338 1.00 84.06 91 LEU A C 1
ATOM 702 O O . LEU A 1 91 ? -6.483 2.788 5.234 1.00 84.06 91 LEU A O 1
ATOM 706 N N . GLU A 1 92 ? -6.307 2.653 7.465 1.00 83.81 92 GLU A N 1
ATOM 707 C CA . GLU A 1 92 ? -4.853 2.839 7.490 1.00 83.81 92 GLU A CA 1
ATOM 708 C C . GLU A 1 92 ? -4.105 1.671 6.842 1.00 83.81 92 GLU A C 1
ATOM 710 O O . GLU A 1 92 ? -3.201 1.895 6.035 1.00 83.81 92 GLU A O 1
ATOM 715 N N . LEU A 1 93 ? -4.510 0.429 7.120 1.00 84.31 93 LEU A N 1
ATOM 716 C CA . LEU A 1 93 ? -3.915 -0.756 6.494 1.00 84.31 93 LEU A CA 1
ATOM 717 C C . LEU A 1 93 ? -4.115 -0.753 4.974 1.00 84.31 93 LEU A C 1
ATOM 719 O O . LEU A 1 93 ? -3.185 -1.067 4.227 1.00 84.31 93 LEU A O 1
ATOM 723 N N . ARG A 1 94 ? -5.295 -0.333 4.502 1.00 79.19 94 ARG A N 1
ATOM 724 C CA . ARG A 1 94 ? -5.571 -0.163 3.065 1.00 79.19 94 ARG A CA 1
ATOM 725 C C . ARG A 1 94 ? -4.672 0.897 2.443 1.00 79.19 94 ARG A C 1
ATOM 727 O O . ARG A 1 94 ? -4.107 0.671 1.374 1.00 79.19 94 ARG A O 1
ATOM 734 N N . ARG A 1 95 ? -4.496 2.029 3.126 1.00 83.31 95 ARG A N 1
ATOM 735 C CA . ARG A 1 95 ? -3.601 3.096 2.670 1.00 83.31 95 ARG A CA 1
ATOM 736 C C . ARG A 1 95 ? -2.155 2.613 2.576 1.00 83.31 95 ARG A C 1
ATOM 738 O O . ARG A 1 95 ? -1.518 2.819 1.550 1.00 83.31 95 ARG A O 1
ATOM 745 N N . GLN A 1 96 ? -1.668 1.894 3.586 1.00 85.88 96 GLN A N 1
ATOM 746 C CA . GLN A 1 96 ? -0.317 1.328 3.570 1.00 85.88 96 GLN A CA 1
ATOM 747 C C . GLN A 1 96 ? -0.113 0.309 2.443 1.00 8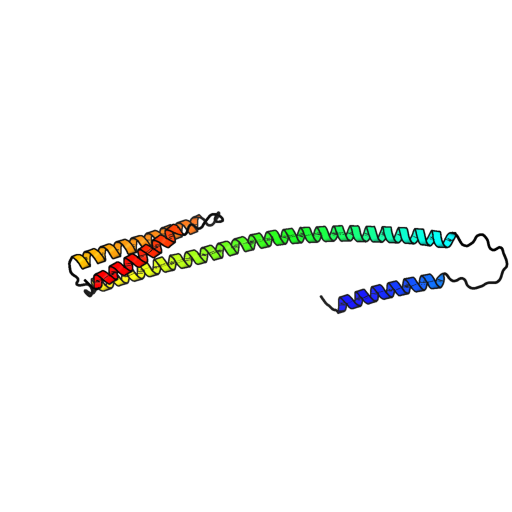5.88 96 GLN A C 1
ATOM 749 O O . GLN A 1 96 ? 0.957 0.283 1.834 1.00 85.88 96 GLN A O 1
ATOM 754 N N . ALA A 1 97 ? -1.108 -0.535 2.161 1.00 80.94 97 ALA A N 1
ATOM 755 C CA . ALA A 1 97 ? -1.039 -1.481 1.050 1.00 80.94 97 ALA A CA 1
ATOM 756 C C . ALA A 1 97 ? -0.939 -0.746 -0.298 1.00 80.94 97 ALA A C 1
ATOM 758 O O . ALA A 1 97 ? -0.029 -1.027 -1.080 1.00 80.94 97 ALA A O 1
ATOM 759 N N . ALA A 1 98 ? -1.795 0.257 -0.517 1.00 74.12 98 ALA A N 1
ATOM 760 C CA . ALA A 1 98 ? -1.768 1.082 -1.723 1.00 74.12 98 ALA A CA 1
ATOM 761 C C . ALA A 1 98 ? -0.430 1.824 -1.890 1.00 74.12 98 ALA A C 1
ATOM 763 O O . ALA A 1 98 ? 0.140 1.832 -2.982 1.00 74.12 98 ALA A O 1
ATOM 764 N N . ASP A 1 99 ? 0.116 2.389 -0.809 1.00 82.38 99 ASP A N 1
ATOM 765 C CA . ASP A 1 99 ? 1.398 3.100 -0.834 1.00 82.38 99 ASP A CA 1
ATOM 766 C C . ASP A 1 99 ? 2.566 2.166 -1.206 1.00 82.38 99 ASP A C 1
ATOM 768 O O . ASP A 1 99 ? 3.444 2.546 -1.988 1.00 82.38 99 ASP A O 1
ATOM 772 N N . ARG A 1 100 ? 2.566 0.915 -0.715 1.00 80.31 100 ARG A N 1
ATOM 773 C CA . ARG A 1 100 ? 3.580 -0.096 -1.083 1.00 80.31 100 ARG A CA 1
ATOM 774 C C . ARG A 1 100 ? 3.511 -0.463 -2.562 1.00 80.31 100 ARG A C 1
ATOM 776 O O . ARG A 1 100 ? 4.549 -0.568 -3.219 1.00 80.31 100 ARG A O 1
ATOM 783 N N . GLU A 1 101 ? 2.309 -0.647 -3.098 1.00 76.94 101 GLU A N 1
ATOM 784 C CA . GLU A 1 101 ? 2.125 -0.960 -4.516 1.00 76.94 101 GLU A CA 1
ATOM 785 C C . GLU A 1 101 ? 2.515 0.213 -5.416 1.00 76.94 101 GLU A C 1
ATOM 787 O O . GLU A 1 101 ? 3.231 0.022 -6.402 1.00 76.94 101 GLU A O 1
ATOM 792 N N . LEU A 1 102 ? 2.141 1.438 -5.040 1.00 76.81 102 LEU A N 1
ATOM 793 C CA . LEU A 1 102 ? 2.562 2.661 -5.726 1.00 76.81 102 LEU A CA 1
ATOM 794 C C . LEU A 1 102 ? 4.083 2.804 -5.749 1.00 76.81 102 LEU A C 1
ATOM 796 O O . LEU A 1 102 ? 4.649 3.090 -6.808 1.00 76.81 102 LEU A O 1
ATOM 800 N N . ALA A 1 103 ? 4.749 2.567 -4.617 1.00 81.00 103 ALA A N 1
ATOM 801 C CA . ALA A 1 103 ? 6.206 2.589 -4.540 1.00 81.00 103 ALA A CA 1
ATOM 802 C C . ALA A 1 103 ? 6.831 1.546 -5.481 1.00 81.00 103 ALA A C 1
ATOM 804 O O . ALA A 1 103 ? 7.722 1.881 -6.264 1.00 81.00 103 ALA A O 1
ATOM 805 N N . ARG A 1 104 ? 6.317 0.308 -5.483 1.00 80.12 104 ARG A N 1
ATOM 806 C CA . ARG A 1 104 ? 6.778 -0.763 -6.383 1.00 80.12 104 ARG A CA 1
ATOM 807 C C . ARG A 1 104 ? 6.605 -0.395 -7.859 1.00 80.12 104 ARG A C 1
ATOM 809 O O . ARG A 1 104 ? 7.541 -0.554 -8.641 1.00 80.12 104 ARG A O 1
ATOM 816 N N . LEU A 1 105 ? 5.439 0.120 -8.248 1.00 78.62 105 LEU A N 1
ATOM 817 C CA . LEU A 1 105 ? 5.164 0.536 -9.628 1.00 78.62 105 LEU A CA 1
ATOM 818 C C . LEU A 1 105 ? 6.045 1.716 -10.055 1.00 78.62 105 LEU A C 1
ATOM 820 O O . LEU A 1 105 ? 6.515 1.763 -11.191 1.00 78.62 105 LEU A O 1
ATOM 824 N N . ARG A 1 106 ? 6.305 2.659 -9.144 1.00 81.50 106 ARG A N 1
ATOM 825 C CA . ARG A 1 106 ? 7.171 3.815 -9.402 1.00 81.50 106 ARG A CA 1
ATOM 826 C C . ARG A 1 106 ? 8.635 3.409 -9.563 1.00 81.50 106 ARG A C 1
ATOM 828 O O . ARG A 1 106 ? 9.312 3.966 -10.423 1.00 81.50 106 ARG A O 1
ATOM 835 N N . LEU A 1 107 ? 9.096 2.414 -8.803 1.00 81.81 107 LEU A N 1
ATOM 836 C CA . LEU A 1 107 ? 10.413 1.805 -8.998 1.00 81.81 107 LEU A CA 1
ATOM 837 C C . LEU A 1 107 ? 10.518 1.126 -10.368 1.00 81.81 107 LEU A C 1
ATOM 839 O O . LEU A 1 107 ? 11.477 1.388 -11.086 1.00 81.81 107 LEU A O 1
ATOM 843 N N . LEU A 1 108 ? 9.524 0.326 -10.773 1.00 78.81 108 LEU A N 1
ATOM 844 C CA . LEU A 1 108 ? 9.512 -0.306 -12.102 1.00 78.81 108 LEU A CA 1
ATOM 845 C C . LEU A 1 108 ? 9.551 0.731 -13.233 1.00 78.81 108 LEU A C 1
ATOM 847 O O . LEU A 1 108 ? 10.371 0.618 -14.144 1.00 78.81 108 LEU A O 1
ATOM 851 N N . ALA A 1 109 ? 8.719 1.773 -13.145 1.00 76.69 109 ALA A N 1
ATOM 852 C CA . ALA A 1 109 ? 8.719 2.868 -14.110 1.00 76.69 109 ALA A CA 1
ATOM 853 C C . ALA A 1 109 ? 10.084 3.577 -14.154 1.00 76.69 109 ALA A C 1
ATOM 855 O O . ALA A 1 109 ? 10.650 3.748 -15.234 1.00 76.69 109 ALA A O 1
ATOM 856 N N . GLY A 1 110 ? 10.643 3.920 -12.989 1.00 79.88 110 GLY A N 1
ATOM 857 C CA . GLY A 1 110 ? 11.942 4.582 -12.870 1.00 79.88 110 GLY A CA 1
ATOM 858 C C . GLY A 1 110 ? 13.089 3.762 -13.461 1.00 79.88 110 GLY A C 1
ATOM 859 O O . GLY A 1 110 ? 13.877 4.297 -14.235 1.00 79.88 110 GLY A O 1
ATOM 860 N N . VAL A 1 111 ? 13.147 2.459 -13.168 1.00 79.50 111 VAL A N 1
ATOM 861 C CA . VAL A 1 111 ? 14.170 1.555 -13.719 1.00 79.50 111 VAL A CA 1
ATOM 862 C C . VAL A 1 111 ? 14.017 1.412 -15.234 1.00 79.50 111 VAL A C 1
ATOM 864 O O . VAL A 1 111 ? 15.018 1.484 -15.944 1.00 79.50 111 VAL A O 1
ATOM 867 N N . SER A 1 112 ? 12.787 1.279 -15.749 1.00 75.44 112 SER A N 1
ATOM 868 C CA . SER A 1 112 ? 12.560 1.216 -17.202 1.00 75.44 112 SER A CA 1
ATOM 869 C C . SER A 1 112 ? 13.009 2.496 -17.912 1.00 75.44 112 SER A C 1
ATOM 871 O O . SER A 1 112 ? 13.681 2.428 -18.939 1.00 75.44 112 SER A O 1
ATOM 873 N N . MET A 1 113 ? 12.708 3.662 -17.329 1.00 79.56 113 MET A N 1
ATOM 874 C CA . MET A 1 113 ? 13.064 4.964 -17.884 1.00 79.56 113 MET A CA 1
ATOM 875 C C . MET A 1 113 ? 14.577 5.177 -17.847 1.00 79.56 113 MET A C 1
ATOM 877 O O . MET A 1 113 ? 15.160 5.599 -18.840 1.00 79.56 113 MET A O 1
ATOM 881 N N . ALA A 1 114 ? 15.227 4.839 -16.730 1.00 81.31 114 ALA A N 1
ATOM 882 C CA . ALA A 1 114 ? 16.678 4.910 -16.604 1.00 81.31 114 ALA A CA 1
ATOM 883 C C . ALA A 1 114 ? 17.377 3.986 -17.612 1.00 81.31 114 ALA A C 1
ATOM 885 O O . ALA A 1 114 ? 18.305 4.422 -18.290 1.00 81.31 114 ALA A O 1
ATOM 886 N N . GLY A 1 115 ? 16.896 2.746 -17.764 1.00 78.06 115 GLY A N 1
ATOM 887 C CA . GLY A 1 115 ? 17.410 1.799 -18.755 1.00 78.06 115 GLY A CA 1
ATOM 888 C C . GLY A 1 115 ? 17.227 2.291 -20.193 1.00 78.06 115 GLY A C 1
ATOM 889 O O . GLY A 1 115 ? 18.157 2.211 -20.994 1.00 78.06 115 GLY A O 1
ATOM 890 N N . TRP A 1 116 ? 16.065 2.870 -20.509 1.00 83.69 116 TRP A N 1
ATOM 891 C CA . TRP A 1 116 ? 15.800 3.457 -21.822 1.00 83.69 116 TRP A CA 1
ATOM 892 C C . TRP A 1 116 ? 16.712 4.657 -22.114 1.00 83.69 116 TRP A C 1
ATOM 894 O O . TRP A 1 116 ? 17.370 4.676 -23.152 1.00 83.69 116 TRP A O 1
ATOM 904 N N . ILE A 1 117 ? 16.833 5.610 -21.179 1.00 85.06 117 ILE A N 1
ATOM 905 C CA . ILE A 1 117 ? 17.731 6.770 -21.315 1.00 85.06 117 ILE A CA 1
ATOM 906 C C . ILE A 1 117 ? 19.178 6.304 -21.494 1.00 85.06 117 ILE A C 1
ATOM 908 O O . ILE A 1 117 ? 19.863 6.773 -22.400 1.00 85.06 117 ILE A O 1
ATOM 912 N N . PHE A 1 118 ? 19.641 5.364 -20.667 1.00 84.00 118 PHE A N 1
ATOM 913 C CA . PHE A 1 118 ? 20.997 4.826 -20.752 1.00 84.00 118 PHE A CA 1
ATOM 914 C C . PHE A 1 118 ? 21.265 4.173 -22.116 1.00 84.00 118 PHE A C 1
ATOM 916 O O . PHE A 1 118 ? 22.294 4.441 -22.736 1.00 84.00 118 PHE A O 1
ATOM 923 N N . SER A 1 119 ? 20.312 3.381 -22.621 1.00 77.25 119 SER A N 1
ATOM 924 C CA . SER A 1 119 ? 20.388 2.766 -23.951 1.00 77.25 119 SER A CA 1
ATOM 925 C C . SER A 1 119 ? 20.471 3.814 -25.070 1.00 77.25 119 SER A C 1
ATOM 927 O O . SER A 1 119 ? 21.320 3.697 -25.956 1.00 77.25 119 SER A O 1
ATOM 929 N N . VAL A 1 120 ? 19.651 4.870 -25.010 1.00 83.12 120 VAL A N 1
ATOM 930 C CA . VAL A 1 120 ? 19.673 5.975 -25.986 1.00 83.12 120 VAL A CA 1
ATOM 931 C C . VAL A 1 120 ? 21.002 6.731 -25.942 1.00 83.12 120 VAL A C 1
ATOM 933 O O . VAL A 1 120 ? 21.576 7.011 -26.994 1.00 83.12 120 VAL A O 1
ATOM 936 N N . VAL A 1 121 ? 21.520 7.031 -24.748 1.00 85.75 121 VAL A N 1
ATOM 937 C CA . VAL A 1 121 ? 22.805 7.727 -24.576 1.00 85.75 121 VAL A CA 1
ATOM 938 C C . VAL A 1 121 ? 23.960 6.891 -25.124 1.00 85.75 121 VAL A C 1
ATOM 940 O O . VAL A 1 121 ? 24.783 7.424 -25.866 1.00 85.75 121 VAL A O 1
ATOM 943 N N . MET A 1 122 ? 24.011 5.587 -24.830 1.00 80.31 122 MET A N 1
ATOM 944 C CA . MET A 1 122 ? 25.028 4.695 -25.403 1.00 80.31 122 MET A CA 1
ATOM 945 C C . MET A 1 122 ? 24.979 4.658 -26.934 1.00 80.31 122 MET A C 1
ATOM 947 O O . MET A 1 122 ? 26.028 4.687 -27.581 1.00 80.31 122 MET A O 1
ATOM 951 N N . PHE A 1 123 ? 23.777 4.612 -27.517 1.00 80.75 123 PHE A N 1
ATOM 952 C CA . PHE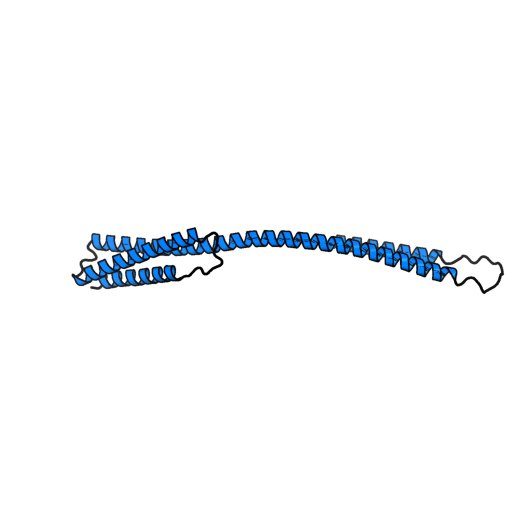 A 1 123 ? 23.605 4.642 -28.968 1.00 80.75 123 PHE A CA 1
ATOM 953 C C . PHE A 1 123 ? 24.066 5.976 -29.571 1.00 80.75 123 PHE A C 1
ATOM 955 O O . PHE A 1 123 ? 24.838 5.981 -30.528 1.00 80.75 123 PHE A O 1
ATOM 962 N N . ALA A 1 124 ? 23.664 7.103 -28.978 1.00 83.31 124 ALA A N 1
ATOM 963 C CA . ALA A 1 124 ? 24.053 8.441 -29.426 1.00 83.31 124 ALA A CA 1
ATOM 964 C C . ALA A 1 124 ? 25.564 8.699 -29.295 1.00 83.31 124 ALA A C 1
ATOM 966 O O . ALA A 1 124 ? 26.151 9.373 -30.138 1.00 83.31 124 ALA A O 1
ATOM 967 N N . ALA A 1 125 ? 26.205 8.128 -28.274 1.00 85.12 125 ALA A N 1
ATOM 968 C CA . ALA A 1 125 ? 27.652 8.183 -28.086 1.00 85.12 125 ALA A CA 1
ATOM 969 C C . ALA A 1 125 ? 28.432 7.278 -29.065 1.00 85.12 125 ALA A C 1
ATOM 971 O O . ALA A 1 125 ? 29.660 7.265 -29.040 1.00 85.12 125 ALA A O 1
ATOM 972 N N . GLY A 1 126 ? 27.743 6.517 -29.926 1.00 75.44 126 GLY A N 1
ATOM 973 C CA . GLY A 1 126 ? 28.364 5.641 -30.922 1.00 75.44 126 GLY A CA 1
ATOM 974 C C . GLY A 1 126 ? 28.936 4.340 -30.352 1.00 75.44 126 GLY A C 1
ATOM 975 O O . GLY A 1 126 ? 29.569 3.586 -31.089 1.00 75.44 126 GLY A O 1
ATOM 976 N N . LEU A 1 127 ? 28.691 4.042 -29.068 1.00 68.75 127 LEU A N 1
ATOM 977 C CA . LEU A 1 127 ? 29.141 2.795 -28.438 1.00 68.75 127 LEU A CA 1
ATOM 978 C C . LEU A 1 127 ? 28.342 1.578 -28.931 1.00 68.75 127 LEU A C 1
ATOM 980 O O . LEU A 1 127 ? 28.808 0.452 -28.804 1.00 68.75 127 LEU A O 1
ATOM 984 N N . ALA A 1 128 ? 27.166 1.799 -29.523 1.00 65.56 128 ALA A N 1
ATOM 985 C CA . ALA A 1 128 ? 26.369 0.774 -30.190 1.00 65.56 128 ALA A CA 1
ATOM 986 C C . ALA A 1 128 ? 26.475 0.921 -31.721 1.00 65.56 128 ALA A C 1
ATOM 988 O O . ALA A 1 128 ? 25.510 1.264 -32.404 1.00 65.56 128 ALA A O 1
ATOM 989 N N . SER A 1 129 ? 27.667 0.687 -32.276 1.00 61.50 129 SER A N 1
ATOM 990 C CA . SER A 1 129 ? 27.913 0.663 -33.729 1.00 61.50 129 SER A CA 1
ATOM 991 C C . SER A 1 129 ? 27.711 -0.744 -34.312 1.00 61.50 129 SER A C 1
ATOM 993 O O . SER A 1 129 ? 28.573 -1.302 -34.981 1.00 61.50 129 SER A O 1
ATOM 995 N N . GLY A 1 130 ? 26.547 -1.334 -34.036 1.00 64.50 130 GLY A N 1
ATOM 996 C CA . GLY A 1 130 ? 26.221 -2.707 -34.426 1.00 64.50 130 GLY A CA 1
ATOM 997 C C . GLY A 1 130 ? 25.673 -2.858 -35.851 1.00 64.50 130 GLY A C 1
ATOM 998 O O . GLY A 1 130 ? 25.188 -1.904 -36.478 1.00 64.50 130 GLY A O 1
ATOM 999 N N . SER A 1 131 ? 25.725 -4.102 -36.330 1.00 78.38 131 SER A N 1
ATOM 1000 C CA . SER A 1 131 ? 25.170 -4.588 -37.599 1.00 78.38 131 SER A CA 1
ATOM 1001 C C . SER A 1 131 ? 23.651 -4.316 -37.738 1.00 78.38 131 SER A C 1
ATOM 1003 O O . SER A 1 131 ? 22.955 -4.033 -36.763 1.00 78.38 131 SER A O 1
ATOM 1005 N N . THR A 1 132 ? 23.081 -4.385 -38.951 1.00 82.69 132 THR A N 1
ATOM 1006 C CA . THR A 1 132 ? 21.624 -4.217 -39.180 1.00 82.69 132 THR A CA 1
ATOM 1007 C C . THR A 1 132 ? 20.731 -5.041 -38.226 1.00 82.69 132 THR A C 1
ATOM 1009 O O . THR A 1 132 ? 19.764 -4.471 -37.711 1.00 82.69 132 THR A O 1
ATOM 1012 N N . PRO A 1 133 ? 21.022 -6.327 -37.920 1.00 77.69 133 PRO A N 1
ATOM 1013 C CA . PRO A 1 133 ? 20.245 -7.080 -36.933 1.00 77.69 133 PRO A CA 1
ATOM 1014 C C . PRO A 1 133 ? 20.398 -6.554 -35.497 1.00 77.69 133 PRO A C 1
ATOM 1016 O O . PRO A 1 133 ? 19.414 -6.564 -34.758 1.00 77.69 133 PRO A O 1
ATOM 1019 N N . ALA A 1 134 ? 21.563 -6.020 -35.113 1.00 73.94 134 ALA A N 1
ATOM 1020 C CA . ALA A 1 134 ? 21.738 -5.371 -33.812 1.00 73.94 134 ALA A CA 1
ATOM 1021 C C . ALA A 1 134 ? 20.809 -4.152 -33.677 1.00 73.94 134 ALA A C 1
ATOM 1023 O O . ALA A 1 134 ? 20.100 -4.003 -32.686 1.00 73.94 134 ALA A O 1
ATOM 1024 N N . ARG A 1 135 ? 20.691 -3.326 -34.724 1.00 77.75 135 ARG A N 1
ATOM 1025 C CA . ARG A 1 135 ? 19.775 -2.166 -34.719 1.00 77.75 135 ARG A CA 1
ATOM 1026 C C . ARG A 1 135 ? 18.303 -2.568 -34.607 1.00 77.75 135 ARG A C 1
ATOM 1028 O O . ARG A 1 135 ? 17.539 -1.892 -33.919 1.00 77.75 135 ARG A O 1
ATOM 1035 N N . ALA A 1 136 ? 17.902 -3.661 -35.257 1.00 79.88 136 ALA A N 1
ATOM 1036 C CA . ALA A 1 136 ? 16.543 -4.189 -35.142 1.00 79.88 136 ALA A CA 1
ATOM 1037 C C . ALA A 1 136 ? 16.251 -4.709 -33.721 1.00 79.88 136 ALA A C 1
ATOM 1039 O O . ALA A 1 136 ? 15.193 -4.409 -33.165 1.00 79.88 136 ALA A O 1
ATOM 1040 N N . ALA A 1 137 ? 17.204 -5.421 -33.109 1.00 77.56 137 ALA A N 1
ATOM 1041 C CA . ALA A 1 137 ? 17.102 -5.878 -31.723 1.00 77.56 137 ALA A CA 1
ATOM 1042 C C . ALA A 1 137 ? 17.029 -4.702 -30.730 1.00 77.56 137 ALA A C 1
ATOM 1044 O O . ALA A 1 137 ? 16.213 -4.728 -29.808 1.00 77.56 137 ALA A O 1
ATOM 1045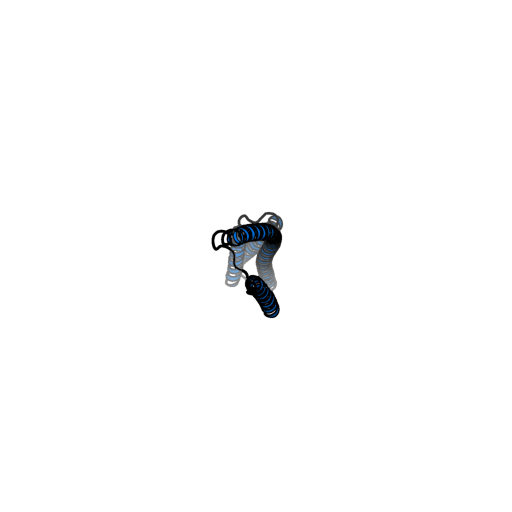 N N . LEU A 1 138 ? 17.807 -3.637 -30.958 1.00 77.50 138 LEU A N 1
ATOM 1046 C CA . LEU A 1 138 ? 17.759 -2.405 -30.167 1.00 77.50 138 LEU A CA 1
ATOM 1047 C C . LEU A 1 138 ? 16.379 -1.732 -30.242 1.00 77.50 138 LEU A C 1
ATOM 1049 O O . LEU A 1 138 ? 15.795 -1.399 -29.211 1.00 77.50 138 LEU A O 1
ATOM 1053 N N . ALA A 1 139 ? 15.831 -1.578 -31.452 1.00 80.50 139 ALA A N 1
ATOM 1054 C CA . ALA A 1 139 ? 14.509 -0.985 -31.658 1.00 80.50 139 ALA A CA 1
ATOM 1055 C C . ALA A 1 139 ? 13.396 -1.816 -30.993 1.00 80.50 139 ALA A C 1
ATOM 1057 O O . ALA A 1 139 ? 12.488 -1.255 -30.375 1.00 80.50 139 ALA A O 1
ATOM 1058 N N . ALA A 1 140 ? 13.488 -3.148 -31.059 1.00 78.50 140 ALA A N 1
ATOM 1059 C CA . ALA A 1 140 ? 12.577 -4.043 -30.347 1.00 78.50 140 ALA A CA 1
ATOM 1060 C C . ALA A 1 140 ? 12.699 -3.883 -28.820 1.00 78.50 140 ALA A C 1
ATOM 1062 O O . ALA A 1 140 ? 11.683 -3.783 -28.129 1.00 78.50 140 ALA A O 1
ATOM 1063 N N . GLY A 1 141 ? 13.925 -3.774 -28.297 1.00 73.75 141 GLY A N 1
ATOM 1064 C CA . GLY A 1 141 ? 14.188 -3.480 -26.886 1.00 73.75 141 GLY A CA 1
ATOM 1065 C C . GLY A 1 141 ? 13.564 -2.157 -26.431 1.00 73.75 141 GLY A C 1
ATOM 1066 O O . GLY A 1 141 ? 12.929 -2.105 -25.378 1.00 73.75 141 GLY A O 1
ATOM 1067 N N . TRP A 1 142 ? 13.652 -1.102 -27.247 1.00 83.50 142 TRP A N 1
ATOM 1068 C CA . TRP A 1 142 ? 13.001 0.183 -26.961 1.00 83.50 142 TRP A CA 1
ATOM 1069 C C . TRP A 1 142 ? 11.477 0.073 -26.897 1.00 83.50 142 TRP A C 1
ATOM 1071 O O . TRP A 1 142 ? 10.872 0.613 -25.971 1.00 83.50 142 TRP A O 1
ATOM 1081 N N . MET A 1 143 ? 10.852 -0.650 -27.830 1.00 83.38 143 MET A N 1
ATOM 1082 C CA . MET A 1 143 ? 9.397 -0.853 -27.820 1.00 83.38 143 MET A CA 1
ATOM 1083 C C . MET A 1 143 ? 8.935 -1.637 -26.586 1.00 83.38 143 MET A C 1
ATOM 1085 O O . MET A 1 143 ? 7.913 -1.295 -25.992 1.00 83.38 143 MET A O 1
ATOM 1089 N N . LEU A 1 144 ? 9.708 -2.637 -26.151 1.00 75.50 144 LEU A N 1
ATOM 1090 C CA . LEU A 1 144 ? 9.429 -3.390 -24.924 1.00 75.50 144 LEU A CA 1
ATOM 1091 C C . LEU A 1 144 ? 9.557 -2.517 -23.666 1.00 75.50 144 LEU A C 1
ATOM 1093 O O . LEU A 1 144 ? 8.691 -2.583 -22.793 1.00 75.50 144 LEU A O 1
ATOM 1097 N N . LEU A 1 145 ? 10.579 -1.657 -23.591 1.00 74.00 145 LEU A N 1
ATOM 1098 C CA . LEU A 1 145 ? 10.759 -0.715 -22.478 1.00 74.00 145 LEU A CA 1
ATOM 1099 C C . LEU A 1 145 ? 9.625 0.318 -22.410 1.00 74.00 145 LEU A C 1
ATOM 1101 O O . LEU A 1 145 ? 9.095 0.580 -21.329 1.00 74.00 145 LEU A O 1
ATOM 1105 N N . LEU A 1 146 ? 9.195 0.857 -23.555 1.00 79.25 146 LEU A N 1
ATOM 1106 C CA . LEU A 1 146 ? 8.040 1.757 -23.629 1.00 79.25 146 LEU A CA 1
ATOM 1107 C C . LEU A 1 146 ? 6.732 1.040 -23.263 1.00 79.25 146 LEU A C 1
ATOM 1109 O O . LEU A 1 146 ? 5.898 1.607 -22.555 1.00 79.25 146 LEU A O 1
ATOM 1113 N N . GLY A 1 147 ? 6.569 -0.217 -23.683 1.00 74.00 147 GLY A N 1
ATOM 1114 C CA . GLY A 1 147 ? 5.448 -1.066 -23.284 1.00 74.00 147 GLY A CA 1
ATOM 1115 C C . GLY A 1 147 ? 5.406 -1.310 -21.772 1.00 74.00 147 GLY A C 1
ATOM 1116 O O . GLY A 1 147 ? 4.347 -1.172 -21.158 1.00 74.00 147 GLY A O 1
ATOM 1117 N N . ALA A 1 148 ? 6.556 -1.591 -21.151 1.00 76.12 148 ALA A N 1
ATOM 1118 C CA . ALA A 1 148 ? 6.679 -1.735 -19.700 1.00 76.12 148 ALA A CA 1
ATOM 1119 C C . ALA A 1 148 ? 6.314 -0.435 -18.961 1.00 76.12 148 ALA A C 1
ATOM 1121 O O . ALA A 1 148 ? 5.577 -0.467 -17.972 1.00 76.12 148 ALA A O 1
ATOM 1122 N N . LEU A 1 149 ? 6.772 0.713 -19.471 1.00 76.81 149 LEU A N 1
ATOM 1123 C CA . LEU A 1 149 ? 6.458 2.029 -18.916 1.00 76.81 149 LEU A CA 1
ATOM 1124 C C . LEU A 1 149 ? 4.954 2.342 -19.015 1.00 76.81 149 LEU A C 1
ATOM 1126 O O . LEU A 1 149 ? 4.338 2.765 -18.034 1.00 76.81 149 LEU A O 1
ATOM 1130 N N . GLY A 1 150 ? 4.339 2.077 -20.171 1.00 76.38 150 GLY A N 1
ATOM 1131 C CA . GLY A 1 150 ? 2.895 2.216 -20.372 1.00 76.38 150 GLY A CA 1
ATOM 1132 C C . GLY A 1 150 ? 2.088 1.322 -19.427 1.00 76.38 150 GLY A C 1
ATOM 1133 O O . GLY A 1 150 ? 1.165 1.797 -18.762 1.00 76.38 150 GLY A O 1
ATOM 1134 N N . ALA A 1 151 ? 2.480 0.054 -19.289 1.00 74.75 151 ALA A N 1
ATOM 1135 C CA . ALA A 1 151 ? 1.858 -0.879 -18.353 1.00 74.75 151 ALA A CA 1
ATOM 1136 C C . ALA A 1 151 ? 1.953 -0.375 -16.899 1.00 74.75 151 ALA A C 1
ATOM 1138 O O . ALA A 1 151 ? 0.946 -0.370 -16.187 1.00 74.75 151 ALA A O 1
ATOM 1139 N N . ALA A 1 152 ? 3.107 0.155 -16.480 1.00 74.25 152 ALA A N 1
ATOM 1140 C CA . ALA A 1 152 ? 3.287 0.730 -15.146 1.00 74.25 152 ALA A CA 1
ATOM 1141 C C . ALA A 1 152 ? 2.355 1.931 -14.886 1.00 74.25 152 ALA A C 1
ATOM 1143 O O . ALA A 1 152 ? 1.716 1.992 -13.833 1.00 74.25 152 ALA A O 1
ATOM 1144 N N . PHE A 1 153 ? 2.198 2.846 -15.849 1.00 76.62 153 PHE A N 1
ATOM 1145 C CA . PHE A 1 153 ? 1.269 3.978 -15.716 1.00 76.62 153 PHE A CA 1
ATOM 1146 C C . PHE A 1 153 ? -0.203 3.549 -15.701 1.00 76.62 153 PHE A C 1
ATOM 1148 O O . PHE A 1 153 ? -1.004 4.108 -14.946 1.00 76.62 153 PHE A O 1
ATOM 1155 N N . THR A 1 154 ? -0.584 2.549 -16.502 1.00 75.75 154 THR A N 1
ATOM 1156 C CA . THR A 1 154 ? -1.960 2.018 -16.479 1.00 75.75 154 THR A CA 1
ATOM 1157 C C . THR A 1 154 ? -2.287 1.332 -15.152 1.00 75.75 154 THR A C 1
ATOM 1159 O O . THR A 1 154 ? -3.385 1.523 -14.626 1.00 75.75 154 THR A O 1
ATOM 1162 N N . ALA A 1 155 ? -1.323 0.618 -14.561 1.00 72.94 155 ALA A N 1
ATOM 1163 C CA . ALA A 1 155 ? -1.452 0.036 -13.230 1.00 72.94 155 ALA A CA 1
ATOM 1164 C C . ALA A 1 155 ? -1.578 1.121 -12.145 1.00 72.94 155 ALA A C 1
ATOM 1166 O O . ALA A 1 155 ? -2.472 1.036 -11.307 1.00 72.94 155 ALA A O 1
ATOM 1167 N N . GLN A 1 156 ? -0.774 2.192 -12.208 1.00 71.62 156 GLN A N 1
ATOM 1168 C CA . GLN A 1 156 ? -0.876 3.324 -11.272 1.00 71.62 156 GLN A CA 1
ATOM 1169 C C . GLN A 1 156 ? -2.250 4.010 -11.323 1.00 71.62 156 GLN A C 1
ATOM 1171 O O . GLN A 1 156 ? -2.818 4.324 -10.278 1.00 71.62 156 GLN A O 1
ATOM 1176 N N . ARG A 1 157 ? -2.816 4.210 -12.524 1.00 73.88 157 ARG A N 1
ATOM 1177 C CA . ARG A 1 157 ? -4.168 4.781 -12.680 1.00 73.88 157 ARG A CA 1
ATOM 1178 C C . ARG A 1 157 ? -5.253 3.879 -12.098 1.00 73.88 157 ARG A C 1
ATOM 1180 O O . ARG A 1 157 ? -6.197 4.394 -11.508 1.00 73.88 157 ARG A O 1
ATOM 1187 N N . ARG A 1 158 ? -5.121 2.556 -12.249 1.00 70.56 158 ARG A N 1
ATOM 1188 C CA . ARG A 1 158 ? -6.066 1.595 -11.663 1.00 70.56 158 ARG A CA 1
ATOM 1189 C C . ARG A 1 158 ? -6.018 1.629 -10.141 1.00 70.56 158 ARG A C 1
ATOM 1191 O O . ARG A 1 158 ? -7.060 1.832 -9.541 1.00 70.56 158 ARG A O 1
ATOM 1198 N N . VAL A 1 159 ? -4.836 1.545 -9.528 1.00 67.44 159 VAL A N 1
ATOM 1199 C CA . VAL A 1 159 ? -4.691 1.607 -8.058 1.00 67.44 159 VAL A CA 1
ATOM 1200 C C . VAL A 1 159 ? -5.292 2.900 -7.487 1.00 67.44 159 VAL A C 1
ATOM 1202 O O . VAL A 1 159 ? -5.988 2.859 -6.476 1.00 67.44 159 VAL A O 1
ATOM 1205 N N . GLY A 1 160 ? -5.111 4.038 -8.171 1.00 67.62 160 GLY A N 1
ATOM 1206 C CA . GLY A 1 160 ? -5.732 5.307 -7.772 1.00 67.62 160 GLY A CA 1
ATOM 1207 C C . GLY A 1 160 ? -7.262 5.341 -7.908 1.00 67.62 160 GLY A C 1
ATOM 1208 O O . GLY A 1 160 ? -7.927 6.007 -7.120 1.00 67.62 160 GLY A O 1
ATOM 1209 N N . ALA A 1 161 ? -7.830 4.614 -8.875 1.00 67.12 161 ALA A N 1
ATOM 1210 C CA . ALA A 1 161 ? -9.276 4.529 -9.088 1.00 67.12 161 ALA A CA 1
ATOM 1211 C C . ALA A 1 161 ? -9.967 3.507 -8.163 1.00 67.12 161 ALA A C 1
ATOM 1213 O O . ALA A 1 161 ? -11.129 3.698 -7.816 1.00 67.12 161 ALA A O 1
ATOM 1214 N N . SER A 1 162 ? -9.263 2.451 -7.737 1.00 61.78 162 SER A N 1
ATOM 1215 C CA . SER A 1 162 ? -9.800 1.368 -6.891 1.00 61.78 162 SER A CA 1
ATOM 1216 C C . SER A 1 162 ? -9.793 1.677 -5.385 1.00 61.78 162 SER A C 1
ATOM 1218 O O . SER A 1 162 ? -10.285 0.880 -4.581 1.00 61.78 162 SER A O 1
ATOM 1220 N N . MET A 1 163 ? -9.254 2.831 -4.984 1.00 59.59 163 MET A N 1
ATOM 1221 C CA . MET A 1 163 ? -9.106 3.246 -3.586 1.00 59.59 163 MET A CA 1
ATOM 1222 C C . MET A 1 163 ? -10.411 3.289 -2.749 1.00 59.59 163 MET A C 1
ATOM 1224 O O . MET A 1 163 ? -10.296 3.124 -1.533 1.00 59.59 163 MET A O 1
ATOM 1228 N N . PRO A 1 164 ? -11.635 3.431 -3.316 1.00 58.00 164 PRO A N 1
ATOM 1229 C CA . PRO A 1 164 ? -12.855 3.310 -2.519 1.00 58.00 164 PRO A CA 1
ATOM 1230 C C . PRO A 1 164 ? -13.370 1.869 -2.297 1.00 58.00 164 PRO A C 1
ATOM 1232 O O . PRO A 1 164 ? -14.182 1.699 -1.393 1.00 58.00 164 PRO A O 1
ATOM 1235 N N . ASP A 1 165 ? -12.920 0.839 -3.039 1.00 60.06 165 ASP A N 1
ATOM 1236 C CA . ASP A 1 165 ? -13.666 -0.448 -3.133 1.00 60.06 165 ASP A CA 1
ATOM 1237 C C . ASP A 1 165 ? -12.823 -1.750 -3.032 1.00 60.06 165 ASP A C 1
ATOM 1239 O O . ASP A 1 165 ? -13.321 -2.863 -3.204 1.00 60.06 165 ASP A O 1
ATOM 1243 N N . SER A 1 166 ? -11.519 -1.663 -2.745 1.00 55.47 166 SER A N 1
ATOM 1244 C CA . SER A 1 166 ? -10.595 -2.809 -2.896 1.00 55.47 166 SER A CA 1
ATOM 1245 C C . SER A 1 166 ? -10.588 -3.792 -1.712 1.00 55.47 166 SER A C 1
ATOM 1247 O O . SER A 1 166 ? -9.605 -3.906 -0.983 1.00 55.47 166 SER A O 1
ATOM 1249 N N . ALA A 1 167 ? -11.689 -4.522 -1.526 1.00 51.25 167 ALA A N 1
ATOM 1250 C CA . ALA A 1 167 ? -11.673 -5.867 -0.930 1.00 51.25 167 ALA A CA 1
ATOM 1251 C C . ALA A 1 167 ? -11.636 -6.972 -2.005 1.00 51.25 167 ALA A C 1
ATOM 1253 O O . ALA A 1 167 ? -11.389 -8.135 -1.694 1.00 51.25 167 ALA A O 1
ATOM 1254 N N . ARG A 1 168 ? -11.872 -6.618 -3.276 1.00 49.19 168 ARG A N 1
ATOM 1255 C CA . ARG A 1 168 ? -11.731 -7.523 -4.418 1.00 49.19 168 ARG A CA 1
ATOM 1256 C C . ARG A 1 168 ? -10.324 -7.426 -4.987 1.00 49.19 168 ARG A C 1
ATOM 1258 O O . ARG A 1 168 ? -9.913 -6.336 -5.367 1.00 49.19 168 ARG A O 1
ATOM 1265 N N . ASP A 1 169 ? -9.645 -8.572 -5.003 1.00 52.09 169 ASP A N 1
ATOM 1266 C CA . ASP A 1 169 ? -8.447 -8.915 -5.772 1.00 52.09 169 ASP A CA 1
ATOM 1267 C C . ASP A 1 169 ? -7.745 -7.728 -6.436 1.00 52.09 169 ASP A C 1
ATOM 1269 O O . ASP A 1 169 ? -8.118 -7.274 -7.521 1.00 52.09 169 ASP A O 1
ATOM 1273 N N . LEU A 1 170 ? -6.662 -7.272 -5.803 1.00 55.31 170 LEU A N 1
ATOM 1274 C CA . LEU A 1 170 ? -5.595 -6.557 -6.495 1.00 55.31 170 LEU A CA 1
ATOM 1275 C C . LEU A 1 170 ? -4.951 -7.556 -7.459 1.00 55.31 170 LEU A C 1
ATOM 1277 O O . LEU A 1 170 ? -3.939 -8.191 -7.166 1.00 55.31 170 LEU A O 1
ATOM 1281 N N . ASP A 1 171 ? -5.627 -7.756 -8.585 1.00 56.19 171 ASP A N 1
ATOM 1282 C CA . ASP A 1 171 ? -5.232 -8.654 -9.650 1.00 56.19 171 ASP A CA 1
ATOM 1283 C C . ASP A 1 171 ? -3.836 -8.223 -10.121 1.00 56.19 171 ASP A C 1
ATOM 1285 O O . ASP A 1 171 ? -3.641 -7.152 -10.702 1.00 56.19 171 ASP A O 1
ATOM 1289 N N . THR A 1 172 ? -2.826 -9.021 -9.771 1.00 58.28 172 THR A N 1
ATOM 1290 C CA . THR A 1 172 ? -1.403 -8.706 -9.992 1.00 58.28 172 THR A CA 1
ATOM 1291 C C . THR A 1 172 ? -0.990 -8.836 -11.460 1.00 58.28 172 THR A C 1
ATOM 1293 O O . THR A 1 172 ? 0.143 -8.489 -11.811 1.00 58.28 172 THR A O 1
ATOM 1296 N N . GLY A 1 173 ? -1.905 -9.276 -12.331 1.00 66.44 173 GLY A N 1
ATOM 1297 C CA . GLY A 1 173 ? -1.702 -9.489 -13.765 1.00 66.44 173 GLY A CA 1
ATOM 1298 C C . GLY A 1 173 ? -0.929 -8.376 -14.493 1.00 66.44 173 GLY A C 1
ATOM 1299 O O . GLY A 1 173 ? 0.129 -8.659 -15.061 1.00 66.44 173 GLY A O 1
ATOM 1300 N N . PRO A 1 174 ? -1.368 -7.101 -14.464 1.00 66.38 174 PRO A N 1
ATOM 1301 C CA . PRO A 1 174 ? -0.691 -6.027 -15.191 1.00 66.38 174 PRO A CA 1
ATOM 1302 C C . PRO A 1 174 ? 0.684 -5.671 -14.604 1.00 66.38 174 PRO A C 1
ATOM 1304 O O . PRO A 1 174 ? 1.601 -5.341 -15.354 1.00 66.38 174 PRO A O 1
ATOM 1307 N N . ALA A 1 175 ? 0.866 -5.776 -13.282 1.00 65.62 175 ALA A N 1
ATOM 1308 C CA . ALA A 1 175 ? 2.159 -5.532 -12.639 1.00 65.62 175 ALA A CA 1
ATOM 1309 C C . ALA A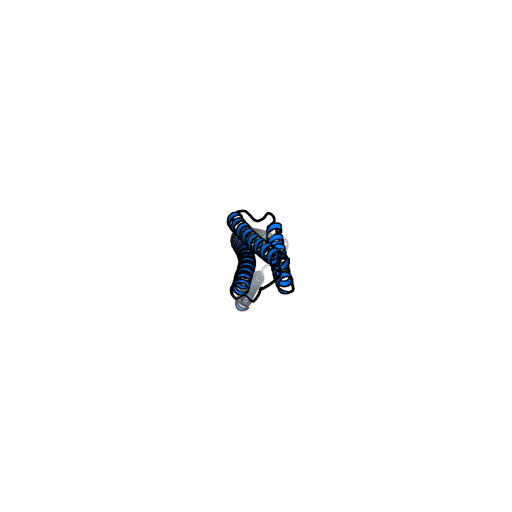 1 175 ? 3.172 -6.649 -12.948 1.00 65.62 175 ALA A C 1
ATOM 1311 O O . ALA A 1 175 ? 4.351 -6.373 -13.178 1.00 65.62 175 ALA A O 1
ATOM 1312 N N . GLY A 1 176 ? 2.712 -7.903 -13.001 1.00 73.12 176 GLY A N 1
ATOM 1313 C CA . GLY A 1 176 ? 3.511 -9.041 -13.455 1.00 73.12 176 GLY A CA 1
ATOM 1314 C C . GLY A 1 176 ? 3.924 -8.902 -14.920 1.00 73.12 176 GLY A C 1
ATOM 1315 O O . GLY A 1 176 ? 5.091 -9.099 -15.253 1.00 73.12 176 GLY A O 1
ATOM 1316 N N . MET A 1 177 ? 3.001 -8.478 -15.786 1.00 74.31 177 MET A N 1
ATOM 1317 C CA . MET A 1 177 ? 3.281 -8.256 -17.206 1.00 74.31 177 MET A CA 1
ATOM 1318 C C . MET A 1 177 ? 4.294 -7.121 -17.427 1.00 74.31 177 MET A C 1
ATOM 1320 O O . MET A 1 177 ? 5.213 -7.274 -18.228 1.00 74.31 177 MET A O 1
ATOM 1324 N N . ALA A 1 178 ? 4.203 -6.026 -16.659 1.00 70.81 178 ALA A N 1
ATOM 1325 C CA . ALA A 1 178 ? 5.184 -4.938 -16.694 1.00 70.81 178 ALA A CA 1
ATOM 1326 C C . ALA A 1 178 ? 6.599 -5.401 -16.294 1.00 70.81 178 ALA A C 1
ATOM 1328 O O . ALA A 1 178 ? 7.577 -5.003 -16.927 1.00 70.81 178 ALA A O 1
ATOM 1329 N N . LEU A 1 179 ? 6.715 -6.272 -15.282 1.00 72.62 179 LEU A N 1
ATOM 1330 C CA . LEU A 1 179 ? 7.999 -6.847 -14.867 1.00 72.62 179 LEU A CA 1
ATOM 1331 C C . LEU A 1 179 ? 8.614 -7.718 -15.973 1.00 72.62 179 LEU A C 1
ATOM 1333 O O . LEU A 1 179 ? 9.796 -7.572 -16.279 1.00 72.62 179 LEU A O 1
ATOM 1337 N N . TRP A 1 180 ? 7.820 -8.589 -16.601 1.00 78.62 180 TRP A N 1
ATOM 1338 C CA . TRP A 1 180 ? 8.293 -9.433 -17.703 1.00 78.62 180 TRP A CA 1
ATOM 1339 C C . TRP A 1 180 ? 8.717 -8.617 -18.929 1.00 78.62 180 TRP A C 1
ATOM 1341 O O . TRP A 1 180 ? 9.760 -8.903 -19.518 1.00 78.62 180 TRP A O 1
ATOM 1351 N N . LEU A 1 181 ? 7.968 -7.568 -19.282 1.00 72.44 181 LEU A N 1
ATOM 1352 C CA . LEU A 1 181 ? 8.336 -6.644 -20.363 1.00 72.44 181 LEU A CA 1
ATOM 1353 C C . LEU A 1 181 ? 9.644 -5.897 -20.064 1.00 72.44 181 LEU A C 1
ATOM 1355 O O . LEU A 1 181 ? 10.472 -5.724 -20.954 1.00 72.44 181 LEU A O 1
ATOM 1359 N N . LEU A 1 182 ? 9.868 -5.507 -18.806 1.00 72.75 182 LEU A N 1
ATOM 1360 C CA . LEU A 1 182 ? 11.107 -4.855 -18.382 1.00 72.75 182 LEU A CA 1
ATOM 1361 C C . LEU A 1 182 ? 12.314 -5.798 -18.492 1.00 72.75 182 LEU A C 1
ATOM 1363 O O . LEU A 1 182 ? 13.337 -5.415 -19.058 1.00 72.75 182 LEU A O 1
ATOM 1367 N N . ILE A 1 183 ? 12.195 -7.031 -17.988 1.0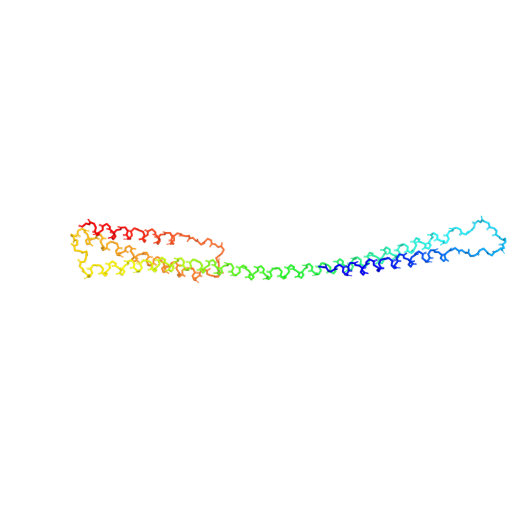0 78.44 183 ILE A N 1
ATOM 1368 C CA . ILE A 1 183 ? 13.278 -8.029 -18.033 1.00 78.44 183 ILE A CA 1
ATOM 1369 C C . ILE A 1 183 ? 13.617 -8.383 -19.485 1.00 78.44 183 ILE A C 1
ATOM 1371 O O . ILE A 1 183 ? 14.787 -8.384 -19.864 1.00 78.44 183 ILE A O 1
ATOM 1375 N N . THR A 1 184 ? 12.600 -8.650 -20.307 1.00 77.31 184 THR A N 1
ATOM 1376 C CA . THR A 1 184 ? 12.792 -9.003 -21.723 1.00 77.31 184 THR A CA 1
ATOM 1377 C C . THR A 1 184 ? 13.334 -7.833 -22.541 1.00 77.31 184 THR A C 1
ATOM 1379 O O . THR A 1 184 ? 14.227 -8.041 -23.360 1.00 77.31 184 THR A O 1
ATOM 1382 N N . GLY A 1 185 ? 12.880 -6.603 -22.279 1.00 64.12 185 GLY A N 1
ATOM 1383 C CA . GLY A 1 185 ? 13.417 -5.392 -22.902 1.00 64.12 185 GLY A CA 1
ATOM 1384 C C . GLY A 1 185 ? 14.897 -5.175 -22.579 1.00 64.12 185 GLY A C 1
ATOM 1385 O O . GLY A 1 185 ? 15.698 -4.980 -23.493 1.00 64.12 185 GLY A O 1
ATOM 1386 N N . LEU A 1 186 ? 15.288 -5.294 -21.305 1.00 74.00 186 LEU A N 1
ATOM 1387 C CA . LEU A 1 186 ? 16.694 -5.189 -20.893 1.00 74.00 186 LEU A CA 1
ATOM 1388 C C . LEU A 1 186 ? 17.555 -6.296 -21.511 1.00 74.00 186 LEU A C 1
ATOM 1390 O O . LEU A 1 186 ? 18.620 -6.008 -22.061 1.00 74.00 186 LEU A O 1
ATOM 1394 N N . ALA A 1 187 ? 17.081 -7.543 -21.490 1.00 76.50 187 ALA A N 1
ATOM 1395 C CA . ALA A 1 187 ? 17.785 -8.664 -22.107 1.00 76.50 187 ALA A CA 1
ATOM 1396 C C . ALA A 1 187 ? 17.992 -8.448 -23.617 1.00 76.50 187 ALA A C 1
ATOM 1398 O O . ALA A 1 187 ? 19.100 -8.641 -24.113 1.00 76.50 187 ALA A O 1
ATOM 1399 N N . ALA A 1 188 ? 16.968 -7.975 -24.336 1.00 70.31 188 ALA A N 1
ATOM 1400 C CA . ALA A 1 188 ? 17.071 -7.665 -25.761 1.00 70.31 188 ALA A CA 1
ATOM 1401 C C . ALA A 1 188 ? 18.094 -6.550 -26.040 1.00 70.31 188 ALA A C 1
ATOM 1403 O O . ALA A 1 188 ? 18.906 -6.677 -26.957 1.00 70.31 188 ALA A O 1
ATOM 1404 N N . THR A 1 189 ? 18.116 -5.490 -25.220 1.00 71.69 189 THR A N 1
ATOM 1405 C CA . THR A 1 189 ? 19.130 -4.428 -25.353 1.00 71.69 189 THR A CA 1
ATOM 1406 C C . THR A 1 189 ? 20.548 -4.925 -25.066 1.00 71.69 189 THR A C 1
ATOM 1408 O O . THR A 1 189 ? 21.475 -4.527 -25.763 1.00 71.69 189 THR A O 1
ATOM 1411 N N . ALA A 1 190 ? 20.729 -5.837 -24.105 1.00 73.44 190 ALA A N 1
ATOM 1412 C CA . ALA A 1 190 ? 22.031 -6.433 -23.813 1.00 73.44 190 ALA A CA 1
ATOM 1413 C C . ALA A 1 190 ? 22.517 -7.338 -24.956 1.00 73.44 190 ALA A C 1
ATOM 1415 O O . ALA A 1 190 ? 23.668 -7.233 -25.370 1.00 73.44 190 ALA A O 1
ATOM 1416 N N . VAL A 1 191 ? 21.636 -8.177 -25.515 1.00 76.56 191 VAL A N 1
ATOM 1417 C CA . VAL A 1 191 ? 21.953 -9.024 -26.680 1.00 76.56 191 VAL A CA 1
ATOM 1418 C C . VAL A 1 191 ? 22.329 -8.173 -27.893 1.00 76.56 191 VAL A C 1
ATOM 1420 O O . VAL A 1 191 ? 23.271 -8.508 -28.602 1.00 76.56 191 VAL A O 1
ATOM 1423 N N . SER A 1 192 ? 21.656 -7.038 -28.101 1.00 66.00 192 SER A N 1
ATOM 1424 C CA . SER A 1 192 ? 22.001 -6.097 -29.171 1.00 66.00 192 SER A CA 1
ATOM 1425 C C . SER A 1 192 ? 23.415 -5.521 -29.056 1.00 66.00 192 SER A C 1
ATOM 1427 O O . SER A 1 192 ? 23.958 -5.122 -30.079 1.00 66.00 192 SER A O 1
ATOM 1429 N N . LEU A 1 193 ? 23.989 -5.416 -27.856 1.00 71.69 193 LEU A N 1
ATOM 1430 C CA . LEU A 1 193 ? 25.357 -4.916 -27.665 1.00 71.69 193 LEU A CA 1
ATOM 1431 C C . LEU A 1 193 ? 26.420 -5.991 -27.938 1.00 71.69 193 LEU A C 1
ATOM 1433 O O . LEU A 1 193 ? 27.598 -5.666 -28.055 1.00 71.69 193 LEU A O 1
ATOM 1437 N N . LEU A 1 194 ? 26.012 -7.260 -28.014 1.00 74.88 194 LEU A N 1
ATOM 1438 C CA . LEU A 1 194 ? 26.882 -8.401 -28.305 1.00 74.88 194 LEU A CA 1
ATOM 1439 C C . LEU A 1 194 ? 26.900 -8.778 -29.801 1.00 74.88 194 LEU A C 1
ATOM 1441 O O . LEU A 1 194 ? 27.688 -9.640 -30.188 1.00 74.88 194 LEU A O 1
ATOM 1445 N N . LEU A 1 195 ? 26.029 -8.165 -30.614 1.00 68.94 195 LEU A N 1
ATOM 1446 C CA . LEU A 1 195 ? 25.832 -8.393 -32.058 1.00 68.94 195 LEU A CA 1
ATOM 1447 C C . LEU A 1 195 ? 26.382 -7.239 -32.911 1.00 68.94 195 LEU A C 1
ATOM 1449 O O . LEU A 1 195 ? 26.685 -7.486 -34.104 1.00 68.94 195 LEU A O 1
#

Foldseek 3Di:
DDPVVVVVVVVVVVVVVVVVVVVVVVPDDPDDDDDDDDDPPPPPPVVVVVVVVVVVVVVVVVVVVVVVVVVVVVVVVVVVVVVVVVVVVVLVVLVVVLVVLLVLLVVLLVLLVVLLVVLVVCVVVVLLVDDPVLVVLLVVLNVLSVVLNVLSVVLNVVSVVCSVPPPPDPPCVSVVSSVVSSVSSNVSSVVSSVD

pLDDT: mean 73.46, std 13.41, range [37.88, 94.75]

Radius of gyration: 43.04 Å; chains: 1; bounding box: 72×32×127 Å

Secondary structure (DSSP, 8-state):
--HHHHHHHHHHHHHHHHHHHHHHHTTS---------SSSSSHHHHHHHHHHHHHHHHHHHHHHHHHHHHHHHHHHHHHHHHHHHHHHHHHHHHHHHHHHHHHHHHHHHHHHHHHHHHHHHHHHTT-----HHHHHHHHHHHHHHHHHHHHHHHHHHHHHHSTTTTTS----HHHHHHHHHHHHHHHHHHHHH--